Protein AF-A0A5V0QEL0-F1 (afdb_monomer_lite)

Structure (mmCIF, N/CA/C/O backbone):
data_AF-A0A5V0QEL0-F1
#
_entry.id   AF-A0A5V0QEL0-F1
#
loop_
_atom_site.group_PDB
_atom_site.id
_atom_site.type_symbol
_atom_site.label_atom_id
_atom_site.label_alt_id
_atom_site.label_comp_id
_atom_site.label_asym_id
_atom_site.label_entity_id
_atom_site.label_seq_id
_atom_site.pdbx_PDB_ins_code
_atom_site.Cartn_x
_atom_site.Cartn_y
_atom_site.Cartn_z
_atom_site.occupancy
_atom_site.B_iso_or_equiv
_atom_site.auth_seq_id
_atom_site.auth_comp_id
_atom_site.auth_asym_id
_atom_site.auth_atom_id
_atom_site.pdbx_PDB_model_num
ATOM 1 N N . MET A 1 1 ? -34.930 -21.488 -11.588 1.00 45.53 1 MET A N 1
ATOM 2 C CA . MET A 1 1 ? -33.466 -21.398 -11.778 1.00 45.53 1 MET A CA 1
ATOM 3 C C . MET A 1 1 ? -32.799 -22.043 -10.579 1.00 45.53 1 MET A C 1
ATOM 5 O O . MET A 1 1 ? -32.960 -21.537 -9.476 1.00 45.53 1 MET A O 1
ATOM 9 N N . SER A 1 2 ? -32.126 -23.177 -10.764 1.00 44.50 2 SER A N 1
ATOM 10 C CA . SER A 1 2 ? -31.358 -23.812 -9.688 1.00 44.50 2 SER A CA 1
ATOM 11 C C . SER A 1 2 ? -30.209 -22.885 -9.266 1.00 44.50 2 SER A C 1
ATOM 13 O O . SER A 1 2 ? -29.553 -22.320 -10.146 1.00 44.50 2 SER A O 1
ATOM 15 N N . PRO A 1 3 ? -29.958 -22.676 -7.963 1.00 54.34 3 PRO A N 1
ATOM 16 C CA . PRO A 1 3 ? -28.863 -21.824 -7.517 1.00 54.34 3 PRO A CA 1
ATOM 17 C C . PRO A 1 3 ? -27.527 -22.409 -7.991 1.00 54.34 3 PRO A C 1
ATOM 19 O O . PRO A 1 3 ? -27.259 -23.595 -7.804 1.00 54.34 3 PRO A O 1
ATOM 22 N N . LEU A 1 4 ? -26.692 -21.573 -8.615 1.00 60.81 4 LEU A N 1
ATOM 23 C CA . LEU A 1 4 ? -25.330 -21.926 -9.025 1.00 60.81 4 LEU A CA 1
ATOM 24 C C . LEU A 1 4 ? -24.563 -22.498 -7.825 1.00 60.81 4 LEU A C 1
ATOM 26 O O . LEU A 1 4 ? -24.241 -21.777 -6.875 1.00 60.81 4 LEU A O 1
ATOM 30 N N . ILE A 1 5 ? -24.273 -23.800 -7.870 1.00 68.62 5 ILE A N 1
ATOM 31 C CA . ILE A 1 5 ? -23.526 -24.488 -6.820 1.00 68.62 5 ILE A CA 1
ATOM 32 C C . ILE A 1 5 ? -22.095 -23.952 -6.839 1.00 68.62 5 ILE A C 1
ATOM 34 O O . ILE A 1 5 ? -21.339 -24.105 -7.798 1.00 68.62 5 ILE A O 1
ATOM 38 N N . LYS A 1 6 ? -21.725 -23.276 -5.756 1.00 77.00 6 LYS A N 1
ATOM 39 C CA . LYS A 1 6 ? -20.388 -22.728 -5.550 1.00 77.00 6 LYS A CA 1
ATOM 40 C C . LYS A 1 6 ? -19.380 -23.876 -5.427 1.00 77.00 6 LYS A C 1
ATOM 42 O O . LYS A 1 6 ? -19.508 -24.699 -4.528 1.00 77.00 6 LYS A O 1
ATOM 47 N N . SER A 1 7 ? -18.347 -23.886 -6.280 1.00 77.50 7 SER A N 1
ATOM 48 C CA . SER A 1 7 ? -17.239 -24.857 -6.184 1.00 77.50 7 SER A CA 1
ATOM 49 C C . SER A 1 7 ? -16.641 -24.859 -4.776 1.00 77.50 7 SER A C 1
ATOM 51 O O . SER A 1 7 ? -16.415 -23.784 -4.212 1.00 77.50 7 SER A O 1
ATOM 53 N N . GLN A 1 8 ? -16.405 -26.048 -4.220 1.00 86.38 8 GLN A N 1
ATOM 54 C CA . GLN A 1 8 ? -15.829 -26.252 -2.886 1.00 86.38 8 GLN A CA 1
ATOM 55 C C . GLN A 1 8 ? -14.320 -26.529 -2.924 1.00 86.38 8 GLN A C 1
ATOM 57 O O . GLN A 1 8 ? -13.720 -26.755 -1.878 1.00 86.38 8 GLN A O 1
ATOM 62 N N . ASN A 1 9 ? -13.691 -26.479 -4.107 1.00 89.31 9 ASN A N 1
ATOM 63 C CA . ASN A 1 9 ? -12.243 -26.634 -4.236 1.00 89.31 9 ASN A CA 1
ATOM 64 C C . ASN A 1 9 ? -11.522 -25.626 -3.300 1.00 89.31 9 ASN A C 1
ATOM 66 O O . ASN A 1 9 ? -11.899 -24.444 -3.297 1.00 89.31 9 ASN A O 1
ATOM 70 N N . PRO A 1 10 ? -10.520 -26.061 -2.508 1.00 83.12 10 PRO A N 1
ATOM 71 C CA . PRO A 1 10 ? -9.732 -25.187 -1.639 1.00 83.12 10 PRO A CA 1
ATOM 72 C C . PRO A 1 10 ? -9.255 -23.895 -2.315 1.00 83.12 10 PRO A C 1
ATOM 74 O O . PRO A 1 10 ? -9.412 -22.818 -1.735 1.00 83.12 10 PRO A O 1
ATOM 77 N N . ASP A 1 11 ? -8.790 -23.969 -3.563 1.00 80.75 11 ASP A N 1
ATOM 78 C CA . ASP A 1 11 ? -8.306 -22.810 -4.321 1.00 80.75 11 ASP A CA 1
ATOM 79 C C . ASP A 1 11 ? -9.433 -21.825 -4.635 1.00 80.75 11 ASP A C 1
ATOM 81 O O . ASP A 1 11 ? -9.301 -20.614 -4.436 1.00 80.75 11 ASP A O 1
ATOM 85 N N . ALA A 1 12 ? -10.591 -22.342 -5.054 1.00 81.75 12 ALA A N 1
ATOM 86 C CA . ALA A 1 12 ? -11.776 -21.531 -5.313 1.00 81.75 12 ALA A CA 1
ATOM 87 C C . ALA A 1 12 ? -12.273 -20.849 -4.027 1.00 81.75 12 ALA A C 1
ATOM 89 O O . ALA A 1 12 ? -12.701 -19.690 -4.043 1.00 81.75 12 ALA A O 1
ATOM 90 N N . THR A 1 13 ? -12.188 -21.540 -2.891 1.00 86.00 13 THR A N 1
ATOM 91 C CA . THR A 1 13 ? -12.547 -20.987 -1.582 1.00 86.00 13 THR A CA 1
ATOM 92 C C . THR A 1 13 ? -11.558 -19.916 -1.128 1.00 86.00 13 THR A C 1
ATOM 94 O O . THR A 1 13 ? -11.992 -18.843 -0.700 1.00 86.00 13 THR A O 1
ATOM 97 N N . CYS A 1 14 ? -10.254 -20.154 -1.277 1.00 84.00 14 CYS A N 1
ATOM 98 C CA . CYS A 1 14 ? -9.203 -19.182 -0.984 1.00 84.00 14 CYS A CA 1
ATOM 99 C C . CYS A 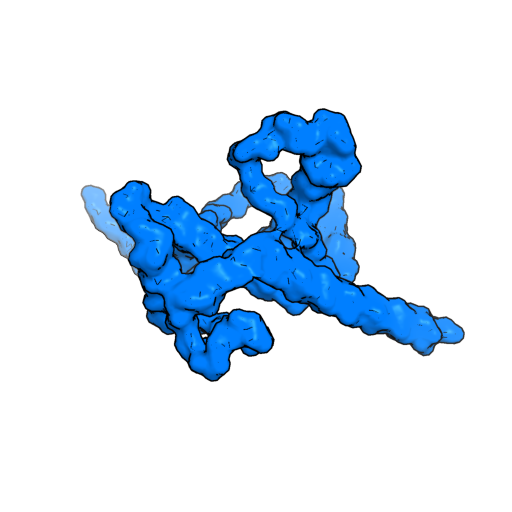1 14 ? -9.367 -17.914 -1.835 1.00 84.00 14 CYS A C 1
ATOM 101 O O . CYS A 1 14 ? -9.431 -16.804 -1.301 1.00 84.00 14 CYS A O 1
ATOM 103 N N . HIS A 1 15 ? -9.565 -18.075 -3.148 1.00 84.25 15 HIS A N 1
ATOM 104 C CA . HIS A 1 15 ? -9.780 -16.964 -4.070 1.00 84.25 15 HIS A CA 1
ATOM 105 C C . HIS A 1 15 ? -11.003 -16.120 -3.680 1.00 84.25 15 HIS A C 1
ATOM 107 O O . HIS A 1 15 ? -10.923 -14.892 -3.662 1.00 84.25 15 HIS A O 1
ATOM 113 N N . ARG A 1 16 ? -12.132 -16.751 -3.321 1.00 85.50 16 ARG A N 1
ATOM 114 C CA . ARG A 1 16 ? -13.335 -16.029 -2.866 1.00 85.50 16 ARG A CA 1
ATOM 115 C C . ARG A 1 16 ? -13.107 -15.268 -1.564 1.00 85.50 16 ARG A C 1
ATOM 117 O O . ARG A 1 16 ? -13.519 -14.114 -1.476 1.00 85.50 16 ARG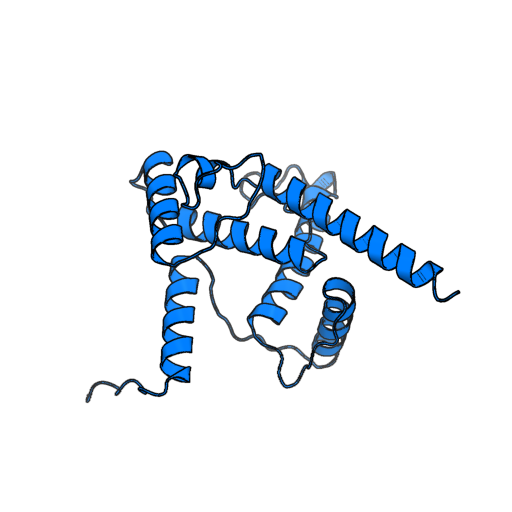 A O 1
ATOM 124 N N . LYS A 1 17 ? -12.453 -15.887 -0.572 1.00 86.50 17 LYS A N 1
ATOM 125 C CA . LYS A 1 17 ? -12.121 -15.225 0.702 1.00 86.50 17 LYS A CA 1
ATOM 126 C C . LYS A 1 17 ? -11.240 -14.000 0.462 1.00 86.50 17 LYS A C 1
ATOM 128 O O . LYS A 1 17 ? -11.554 -12.921 0.955 1.00 86.50 17 LYS A O 1
ATOM 133 N N . ARG A 1 18 ? -10.201 -14.144 -0.366 1.00 84.44 18 ARG A N 1
ATOM 134 C CA . ARG A 1 18 ? -9.308 -13.042 -0.740 1.00 84.44 18 ARG A CA 1
ATOM 135 C C . ARG A 1 18 ? -10.042 -11.926 -1.482 1.00 84.44 18 ARG A C 1
ATOM 137 O O . ARG A 1 18 ? -9.856 -10.761 -1.153 1.00 84.44 18 ARG A O 1
ATOM 144 N N . HIS A 1 19 ? -10.897 -12.265 -2.445 1.00 86.00 19 HIS A N 1
ATOM 145 C CA . HIS A 1 19 ? -11.693 -11.274 -3.168 1.00 86.00 19 HIS A CA 1
ATOM 146 C C . HIS A 1 19 ? -12.623 -10.498 -2.225 1.00 86.00 19 HIS A C 1
ATOM 148 O O . HIS A 1 19 ? -12.673 -9.273 -2.284 1.00 86.00 19 HIS A O 1
ATOM 154 N N . ALA A 1 20 ? -13.325 -11.192 -1.322 1.00 87.25 20 ALA A N 1
ATOM 155 C CA . ALA A 1 20 ? -14.201 -10.557 -0.338 1.00 87.25 20 ALA A CA 1
ATOM 156 C C . ALA A 1 20 ? -13.430 -9.639 0.627 1.00 87.25 20 ALA A C 1
ATOM 158 O O . ALA A 1 20 ? -13.911 -8.559 0.967 1.00 87.25 20 ALA A O 1
ATOM 159 N N . LEU A 1 21 ? -12.228 -10.045 1.046 1.00 88.25 21 LEU A N 1
ATOM 160 C CA . LEU A 1 21 ? -11.350 -9.227 1.883 1.00 88.25 21 LEU A CA 1
ATOM 161 C C . LEU A 1 21 ? -10.895 -7.957 1.151 1.00 88.25 21 LEU A C 1
ATOM 163 O O . LEU A 1 21 ? -11.044 -6.854 1.675 1.00 88.25 21 LEU A O 1
ATOM 167 N N . ASN A 1 22 ? -10.386 -8.116 -0.071 1.00 88.50 22 ASN A N 1
ATOM 168 C CA . ASN A 1 22 ? -9.915 -7.015 -0.908 1.00 88.50 22 ASN A CA 1
ATOM 169 C C . ASN A 1 22 ? -11.028 -6.003 -1.189 1.00 88.50 22 ASN A C 1
ATOM 171 O O . ASN A 1 22 ? -10.798 -4.802 -1.049 1.00 88.50 22 ASN A O 1
ATOM 175 N N . ASP A 1 23 ? -12.239 -6.477 -1.491 1.00 88.31 23 ASP A N 1
ATOM 176 C CA . ASP A 1 23 ? -13.386 -5.596 -1.675 1.00 88.31 23 ASP A CA 1
ATOM 177 C C . ASP A 1 23 ? -13.661 -4.783 -0.402 1.00 88.31 23 ASP A C 1
ATOM 179 O O . ASP A 1 23 ? -13.706 -3.556 -0.455 1.00 88.31 23 ASP A O 1
ATOM 183 N N . LYS A 1 24 ? -13.725 -5.408 0.780 1.00 89.88 24 LYS A N 1
ATOM 184 C CA . LYS A 1 24 ? -13.924 -4.669 2.043 1.00 89.88 24 LYS A CA 1
ATOM 185 C C . LYS A 1 24 ? -12.827 -3.634 2.335 1.00 89.88 24 LYS A C 1
ATOM 187 O O . LYS A 1 24 ? -13.117 -2.646 3.007 1.00 89.88 24 LYS A O 1
ATOM 192 N N . MET A 1 25 ? -11.614 -3.837 1.820 1.00 89.31 25 MET A N 1
ATOM 193 C CA . MET A 1 25 ? -10.465 -2.924 1.930 1.00 89.31 25 MET A CA 1
ATOM 194 C C . MET A 1 25 ? -10.399 -1.856 0.830 1.00 89.31 25 MET A C 1
ATOM 196 O O . MET A 1 25 ? -9.456 -1.074 0.800 1.00 89.31 25 MET A O 1
ATOM 200 N N . GLY A 1 26 ? -11.369 -1.811 -0.084 1.00 88.00 26 GLY A N 1
ATOM 201 C CA . GLY A 1 26 ? -11.391 -0.820 -1.161 1.00 88.00 26 GLY A CA 1
ATOM 202 C C . GLY A 1 26 ? -10.556 -1.184 -2.388 1.00 88.00 26 GLY A C 1
ATOM 203 O O . GLY A 1 26 ? -10.434 -0.361 -3.291 1.00 88.00 26 GLY A O 1
ATOM 204 N N . PHE A 1 27 ? -10.029 -2.408 -2.472 1.00 88.12 27 PHE A N 1
ATOM 205 C CA . PHE A 1 27 ? -9.401 -2.899 -3.694 1.00 88.12 27 PHE A CA 1
ATOM 206 C C . PHE A 1 27 ? -10.449 -3.422 -4.667 1.00 88.12 27 PHE A C 1
ATOM 208 O O . PHE A 1 27 ? -11.344 -4.185 -4.303 1.00 88.12 27 PHE A O 1
ATOM 215 N N . LEU A 1 28 ? -10.275 -3.062 -5.935 1.00 84.44 28 LEU A N 1
ATOM 216 C CA . LEU A 1 28 ? -11.079 -3.563 -7.035 1.00 84.44 28 LEU A CA 1
ATOM 217 C C . LEU A 1 28 ? -10.207 -4.433 -7.938 1.00 84.44 28 LEU A C 1
ATOM 219 O O . LEU A 1 28 ? -9.261 -3.948 -8.555 1.00 84.44 28 LEU A O 1
ATOM 223 N N . GLN A 1 29 ? -10.532 -5.721 -8.034 1.00 82.81 29 GLN A N 1
ATOM 224 C CA . GLN A 1 29 ? -9.842 -6.626 -8.946 1.00 82.81 29 GLN A CA 1
ATOM 225 C C . GLN A 1 29 ? -10.439 -6.485 -10.354 1.00 82.81 29 GLN A C 1
ATOM 227 O O . GLN A 1 29 ? -11.628 -6.726 -10.565 1.00 82.81 29 GLN A O 1
ATOM 232 N N . ARG A 1 30 ? -9.615 -6.094 -11.329 1.00 80.88 30 ARG A N 1
ATOM 233 C CA . ARG A 1 30 ? -9.982 -6.005 -12.751 1.00 80.88 30 ARG A CA 1
ATOM 234 C C . ARG A 1 30 ? -8.980 -6.783 -13.596 1.00 80.88 30 ARG A C 1
ATOM 236 O O . ARG A 1 30 ? -7.816 -6.903 -13.225 1.00 80.88 30 ARG A O 1
ATOM 243 N N . LYS A 1 31 ? -9.447 -7.316 -14.726 1.00 82.12 31 LYS A N 1
ATOM 244 C CA . LYS A 1 31 ? -8.577 -7.866 -15.771 1.00 82.12 31 LYS A CA 1
ATOM 245 C C . LYS A 1 31 ? -8.189 -6.729 -16.714 1.00 82.12 31 LYS A C 1
ATOM 247 O O . LYS A 1 31 ? -9.061 -5.956 -17.106 1.00 82.12 31 LYS A O 1
ATOM 252 N N . PHE A 1 32 ? -6.912 -6.648 -17.066 1.00 79.44 32 PHE A N 1
ATOM 253 C CA . PHE A 1 32 ? -6.380 -5.676 -18.018 1.00 79.44 32 PHE A CA 1
ATOM 254 C C . PHE A 1 32 ? -5.785 -6.417 -19.211 1.00 79.44 32 PHE A C 1
ATOM 256 O O . PHE A 1 32 ? -5.211 -7.492 -19.043 1.00 79.44 32 PHE A O 1
ATOM 263 N N . TYR A 1 33 ? -5.915 -5.832 -20.397 1.00 83.69 33 TYR A N 1
ATOM 264 C CA . TYR A 1 33 ? -5.215 -6.297 -21.587 1.00 83.69 33 TYR A CA 1
ATOM 265 C C . TYR A 1 33 ? -3.892 -5.540 -21.683 1.00 83.69 33 TYR A C 1
ATOM 267 O O . TYR A 1 33 ? -3.890 -4.312 -21.740 1.00 83.69 33 TYR A O 1
ATOM 275 N N . LEU A 1 34 ? -2.780 -6.271 -21.662 1.00 85.31 34 LEU A N 1
ATOM 276 C CA . LEU A 1 34 ? -1.431 -5.727 -21.795 1.00 85.31 34 LEU A CA 1
ATOM 277 C C . LEU A 1 34 ? -0.787 -6.383 -23.015 1.00 85.31 34 LEU A C 1
ATOM 279 O O . LEU A 1 34 ? -0.762 -7.608 -23.096 1.00 85.31 34 LEU A O 1
ATOM 283 N N . GLY A 1 35 ? -0.306 -5.578 -23.962 1.00 89.56 35 GLY A N 1
ATOM 284 C CA . GLY A 1 35 ? 0.455 -6.085 -25.106 1.00 89.56 35 GLY A CA 1
ATOM 285 C C . GLY A 1 35 ? 1.873 -6.505 -24.709 1.00 89.56 35 GLY A C 1
ATOM 286 O O . GLY A 1 35 ? 2.375 -6.092 -23.659 1.00 89.56 35 GLY A O 1
ATOM 287 N N . ASP A 1 36 ? 2.534 -7.274 -25.574 1.00 90.50 36 ASP A N 1
ATOM 288 C CA . ASP A 1 36 ? 3.843 -7.887 -25.300 1.00 90.50 36 ASP A CA 1
ATOM 289 C C . ASP A 1 36 ? 4.917 -6.878 -24.876 1.00 90.50 36 ASP A C 1
ATOM 291 O O . ASP A 1 36 ? 5.576 -7.070 -23.857 1.00 90.50 36 ASP A O 1
ATOM 295 N N . ASP A 1 37 ? 5.043 -5.750 -25.581 1.00 93.81 37 ASP A N 1
ATOM 296 C CA . ASP A 1 37 ? 5.991 -4.682 -25.223 1.00 93.81 37 ASP A CA 1
ATOM 297 C C . ASP A 1 37 ? 5.759 -4.153 -23.793 1.00 93.81 37 ASP A C 1
ATOM 299 O O . ASP A 1 37 ? 6.701 -3.946 -23.023 1.00 93.81 37 ASP A O 1
ATOM 303 N N . THR A 1 38 ? 4.494 -3.995 -23.391 1.00 90.81 38 THR A N 1
ATOM 304 C CA . THR A 1 38 ? 4.145 -3.535 -22.040 1.00 90.81 38 THR A CA 1
ATOM 305 C C . THR A 1 38 ? 4.453 -4.600 -20.993 1.00 90.81 38 THR A C 1
ATOM 307 O O . THR A 1 38 ? 4.973 -4.269 -19.928 1.00 90.81 38 THR A O 1
ATOM 310 N N . LEU A 1 39 ? 4.190 -5.875 -21.292 1.00 89.06 39 LEU A N 1
ATOM 311 C CA . LEU A 1 39 ? 4.547 -6.994 -20.416 1.00 89.06 39 LEU A CA 1
ATOM 312 C C . LEU A 1 39 ? 6.065 -7.089 -20.221 1.00 89.06 39 LEU A C 1
ATOM 314 O O . LEU A 1 39 ? 6.536 -7.221 -19.091 1.00 89.06 39 LEU A O 1
ATOM 318 N N . MET A 1 40 ? 6.848 -6.937 -21.291 1.00 89.69 40 MET A N 1
ATOM 319 C CA . MET A 1 40 ? 8.310 -6.920 -21.214 1.00 89.69 40 MET A CA 1
ATOM 320 C C . MET A 1 40 ? 8.821 -5.756 -20.355 1.00 89.69 40 MET A C 1
ATOM 322 O O . MET A 1 40 ? 9.662 -5.961 -19.475 1.00 89.69 40 MET A O 1
ATOM 326 N N . LYS A 1 41 ? 8.277 -4.545 -20.538 1.00 92.19 41 LYS A N 1
ATOM 327 C CA . LYS A 1 41 ? 8.603 -3.380 -19.696 1.00 92.19 41 LYS A CA 1
ATOM 328 C C . LYS A 1 41 ? 8.232 -3.615 -18.233 1.00 92.19 41 LYS A C 1
ATOM 330 O O . LYS A 1 41 ? 9.044 -3.335 -17.352 1.00 92.19 41 LYS A O 1
ATOM 335 N N . LEU A 1 42 ? 7.056 -4.183 -17.964 1.00 89.69 42 LEU A N 1
ATOM 336 C CA . LEU A 1 42 ? 6.616 -4.537 -16.614 1.00 89.69 42 LEU A CA 1
ATOM 337 C C . LEU A 1 42 ? 7.593 -5.516 -15.947 1.00 89.69 42 LEU A C 1
ATOM 339 O O . LEU A 1 42 ? 7.972 -5.301 -14.799 1.00 89.69 42 LEU A O 1
ATOM 343 N N . ALA A 1 43 ? 8.051 -6.549 -16.663 1.00 88.81 43 ALA A N 1
ATOM 344 C CA . ALA A 1 43 ? 9.029 -7.506 -16.143 1.00 88.81 43 ALA A CA 1
ATOM 345 C C . ALA A 1 43 ? 10.382 -6.864 -15.819 1.00 88.81 43 ALA A C 1
ATOM 347 O O . ALA A 1 43 ? 10.978 -7.180 -14.784 1.00 88.81 43 ALA A O 1
ATOM 348 N N . LEU A 1 44 ? 10.865 -5.951 -16.667 1.00 90.19 44 LEU A N 1
ATOM 349 C CA . LEU A 1 44 ? 12.106 -5.213 -16.418 1.00 90.19 44 LEU A CA 1
ATOM 350 C C . LEU A 1 44 ? 11.983 -4.307 -15.191 1.00 90.19 44 LEU A C 1
ATOM 352 O O . LEU A 1 44 ? 12.862 -4.329 -14.326 1.00 90.19 44 LEU A O 1
ATOM 356 N N . ILE A 1 45 ? 10.876 -3.568 -15.077 1.00 90.44 45 ILE A N 1
ATOM 357 C CA . ILE A 1 45 ? 10.598 -2.728 -13.909 1.00 90.44 45 ILE A CA 1
ATOM 358 C C . ILE A 1 45 ? 10.495 -3.608 -12.661 1.00 90.44 45 ILE A C 1
ATOM 360 O O . ILE A 1 45 ? 11.194 -3.352 -11.687 1.00 90.44 45 ILE A O 1
ATOM 364 N N . PHE A 1 46 ? 9.714 -4.692 -12.687 1.00 87.62 46 PHE A N 1
ATOM 365 C CA . PHE A 1 46 ? 9.598 -5.614 -11.554 1.00 87.62 46 PHE A CA 1
ATOM 366 C C . PHE A 1 46 ? 10.968 -6.125 -11.104 1.00 87.62 46 PHE A C 1
ATOM 368 O O . PHE A 1 46 ? 11.268 -6.105 -9.912 1.00 87.62 46 PHE A O 1
ATOM 375 N N . LYS A 1 47 ? 11.831 -6.525 -12.046 1.00 87.19 47 LYS A N 1
ATOM 376 C CA . LYS A 1 47 ? 13.195 -6.961 -11.732 1.00 87.19 47 LYS A CA 1
ATOM 377 C C . LYS A 1 47 ? 13.996 -5.865 -11.038 1.00 87.19 47 LYS A C 1
ATOM 379 O O . LYS A 1 47 ? 14.639 -6.151 -10.029 1.00 87.19 47 LYS A O 1
ATOM 384 N N . ALA A 1 48 ? 13.926 -4.632 -11.532 1.00 85.19 48 ALA A N 1
ATOM 385 C CA . ALA A 1 48 ? 14.605 -3.493 -10.924 1.00 85.19 48 ALA A CA 1
ATOM 386 C C . ALA A 1 48 ? 14.086 -3.186 -9.505 1.00 85.19 48 ALA A C 1
ATOM 388 O O . ALA A 1 48 ? 14.880 -2.893 -8.613 1.00 85.19 48 ALA A O 1
ATOM 389 N N . LEU A 1 49 ? 12.773 -3.292 -9.276 1.00 83.00 49 LEU A N 1
ATOM 390 C CA . LEU A 1 49 ? 12.153 -2.951 -7.991 1.00 83.00 49 LEU A CA 1
ATOM 391 C C . LEU A 1 49 ? 12.248 -4.077 -6.950 1.00 83.00 49 LEU A C 1
ATOM 393 O O . LEU A 1 49 ? 12.379 -3.818 -5.757 1.00 83.00 49 LEU A O 1
ATOM 397 N N . MET A 1 50 ? 12.158 -5.335 -7.381 1.00 80.12 50 MET A N 1
ATOM 398 C CA . MET A 1 50 ? 12.035 -6.497 -6.492 1.00 80.12 50 MET A CA 1
ATOM 399 C C . MET A 1 50 ? 13.318 -7.328 -6.405 1.00 80.12 50 MET A C 1
ATOM 401 O O . MET A 1 50 ? 13.415 -8.208 -5.547 1.00 80.12 50 MET A O 1
ATOM 405 N N . GLY A 1 51 ? 14.297 -7.075 -7.282 1.00 78.00 51 GLY A N 1
ATOM 406 C CA . GLY A 1 51 ? 15.542 -7.845 -7.378 1.00 78.00 51 GLY A CA 1
ATOM 407 C C . GLY A 1 51 ? 15.338 -9.287 -7.855 1.00 78.00 51 GLY A C 1
ATOM 408 O O . GLY A 1 51 ? 16.216 -10.127 -7.680 1.00 78.00 51 GLY A O 1
ATOM 409 N N . LYS A 1 52 ? 14.165 -9.604 -8.416 1.00 79.25 52 LYS A N 1
ATOM 410 C CA . LYS A 1 52 ? 13.774 -10.953 -8.843 1.00 79.25 52 LYS A CA 1
ATOM 411 C C . LYS A 1 52 ? 13.192 -10.909 -10.244 1.00 79.25 52 LYS A C 1
ATOM 413 O O . LYS A 1 52 ? 12.514 -9.952 -10.599 1.00 79.25 52 LYS A O 1
ATOM 418 N N . LYS A 1 53 ? 13.433 -11.953 -11.037 1.00 82.56 53 LYS A N 1
ATOM 419 C CA . LYS A 1 53 ? 12.801 -12.081 -12.352 1.00 82.56 53 LYS A CA 1
ATOM 420 C C . LYS A 1 53 ? 11.298 -12.295 -12.164 1.00 82.56 53 LYS A C 1
ATOM 422 O O . LYS A 1 53 ? 10.894 -13.098 -11.327 1.00 82.56 53 LYS A O 1
ATOM 427 N N . LEU A 1 54 ? 10.504 -11.573 -12.945 1.00 81.12 54 LEU A N 1
ATOM 428 C CA . LEU A 1 54 ? 9.076 -11.813 -13.055 1.00 81.12 54 LEU A CA 1
ATOM 429 C C . LEU A 1 54 ? 8.843 -12.906 -14.098 1.00 81.12 54 LEU A C 1
ATOM 431 O O . LEU A 1 54 ? 9.316 -12.788 -15.229 1.00 81.12 54 LEU A O 1
ATOM 435 N N . ASP A 1 55 ? 8.145 -13.964 -13.706 1.00 81.75 55 ASP A N 1
ATOM 436 C CA . ASP A 1 55 ? 7.614 -14.943 -14.648 1.00 81.75 55 ASP A CA 1
ATOM 437 C C . ASP A 1 55 ? 6.331 -14.363 -15.253 1.00 81.75 55 ASP A C 1
ATOM 439 O O . ASP A 1 55 ? 5.351 -14.168 -14.540 1.00 81.75 55 ASP A O 1
ATOM 443 N N . LEU A 1 56 ? 6.357 -14.031 -16.545 1.00 79.19 56 LEU A N 1
ATOM 444 C CA . LEU A 1 56 ? 5.222 -13.410 -17.231 1.00 79.19 56 LEU A CA 1
ATOM 445 C C . LEU A 1 56 ? 4.064 -14.387 -17.459 1.00 79.19 56 LEU A C 1
ATOM 447 O O . LEU A 1 56 ? 2.915 -13.953 -17.491 1.00 79.19 56 LEU A O 1
ATOM 451 N N . GLU A 1 57 ? 4.339 -15.688 -17.562 1.00 77.75 57 GLU A N 1
ATOM 452 C CA . GLU A 1 57 ? 3.304 -16.711 -17.750 1.00 77.75 57 GLU A CA 1
ATOM 453 C C . GLU A 1 57 ? 2.577 -17.026 -16.439 1.00 77.75 57 GLU A C 1
ATOM 455 O O . GLU A 1 57 ? 1.413 -17.429 -16.438 1.00 77.75 57 GLU A O 1
ATOM 460 N N . ARG A 1 58 ? 3.262 -16.824 -15.308 1.00 76.50 58 ARG A N 1
ATOM 461 C CA . ARG A 1 58 ? 2.756 -17.128 -13.961 1.00 76.50 58 ARG A CA 1
ATOM 462 C C . ARG A 1 58 ? 2.641 -15.905 -13.061 1.00 76.50 58 ARG A C 1
ATOM 464 O O . ARG A 1 58 ? 2.523 -16.055 -11.845 1.00 76.50 58 ARG A O 1
ATOM 471 N N . MET A 1 59 ? 2.683 -14.704 -13.636 1.00 78.19 59 MET A N 1
ATOM 472 C CA . MET A 1 59 ? 2.595 -13.463 -12.877 1.00 78.19 59 MET A CA 1
ATOM 473 C C . MET A 1 59 ? 1.280 -13.428 -12.101 1.00 78.19 59 MET A C 1
ATOM 475 O O . MET A 1 59 ? 0.190 -13.428 -12.678 1.00 78.19 59 MET A O 1
ATOM 479 N N . ASP A 1 60 ? 1.383 -13.346 -10.779 1.00 78.56 60 ASP A N 1
ATOM 480 C CA . ASP A 1 60 ? 0.215 -13.161 -9.941 1.00 78.56 60 ASP A CA 1
ATOM 481 C C . ASP A 1 60 ? -0.283 -11.705 -10.014 1.00 78.56 60 ASP A C 1
ATOM 483 O O . ASP A 1 60 ? 0.465 -10.750 -10.247 1.00 78.56 60 ASP A O 1
ATOM 487 N N . SER A 1 61 ? -1.586 -11.528 -9.804 1.00 79.62 61 SER A N 1
ATOM 488 C CA . SER A 1 61 ? -2.234 -10.220 -9.911 1.00 79.62 61 SER A CA 1
ATOM 489 C C . SER A 1 61 ? -1.764 -9.204 -8.868 1.00 79.62 61 SER A C 1
ATOM 491 O O . SER A 1 61 ? -1.948 -8.009 -9.081 1.00 79.62 61 SER A O 1
ATOM 493 N N . GLU A 1 62 ? -1.219 -9.648 -7.733 1.00 81.50 62 GLU A N 1
ATOM 494 C CA . GLU A 1 62 ? -0.754 -8.753 -6.668 1.00 81.50 62 GLU A CA 1
ATOM 495 C C . GLU A 1 62 ? 0.599 -8.152 -7.047 1.00 81.50 62 GLU A C 1
ATOM 497 O O . GLU A 1 62 ? 0.741 -6.931 -7.028 1.00 81.50 62 GLU A O 1
ATOM 502 N N . SER A 1 63 ? 1.531 -8.980 -7.525 1.00 80.56 63 SER A N 1
ATOM 503 C CA . SER A 1 63 ? 2.813 -8.533 -8.082 1.00 80.56 63 SER A CA 1
ATOM 504 C C . SER A 1 63 ? 2.627 -7.514 -9.213 1.00 80.56 63 SER A C 1
ATOM 506 O O . SER A 1 63 ? 3.285 -6.472 -9.232 1.00 80.56 63 SER A O 1
ATOM 508 N N . ALA A 1 64 ? 1.695 -7.779 -10.135 1.00 83.88 64 ALA A N 1
ATOM 509 C CA . ALA A 1 64 ? 1.360 -6.844 -11.208 1.00 83.88 64 ALA A CA 1
ATOM 510 C C . ALA A 1 64 ? 0.797 -5.521 -10.661 1.00 83.88 64 ALA A C 1
ATOM 512 O O . ALA A 1 64 ? 1.213 -4.438 -11.079 1.00 83.88 64 ALA A O 1
ATOM 513 N N . ALA A 1 65 ? -0.139 -5.606 -9.710 1.00 86.19 65 ALA A N 1
ATOM 514 C CA . ALA A 1 65 ? -0.776 -4.442 -9.108 1.00 86.19 65 ALA A CA 1
ATOM 515 C C . ALA A 1 65 ? 0.222 -3.561 -8.350 1.00 86.19 65 ALA A C 1
ATOM 517 O O . ALA A 1 65 ? 0.099 -2.338 -8.412 1.00 86.19 65 ALA A O 1
ATOM 518 N N . ASP A 1 66 ? 1.211 -4.149 -7.678 1.00 85.75 66 ASP A N 1
ATOM 519 C CA . ASP A 1 66 ? 2.254 -3.409 -6.970 1.00 85.75 66 ASP A CA 1
ATOM 520 C C . ASP A 1 66 ? 3.094 -2.572 -7.949 1.00 85.75 66 ASP A C 1
ATOM 522 O O . ASP A 1 66 ? 3.208 -1.356 -7.775 1.00 85.75 66 ASP A O 1
ATOM 526 N N . VAL A 1 67 ? 3.603 -3.169 -9.036 1.00 86.94 67 VAL A N 1
ATOM 527 C CA . VAL A 1 67 ? 4.386 -2.424 -10.045 1.00 86.94 67 VAL A CA 1
ATOM 528 C C . VAL A 1 67 ? 3.556 -1.320 -10.684 1.00 86.94 67 VAL A C 1
ATOM 530 O O . VAL A 1 67 ? 3.994 -0.170 -10.720 1.00 86.94 67 VAL A O 1
ATOM 533 N N . ILE A 1 68 ? 2.342 -1.651 -11.134 1.00 89.19 68 ILE A N 1
ATOM 534 C CA . ILE A 1 68 ? 1.429 -0.683 -11.750 1.00 89.19 68 ILE A CA 1
ATOM 535 C C . ILE A 1 68 ? 1.150 0.467 -10.781 1.00 89.19 68 ILE A C 1
ATOM 537 O O . ILE A 1 68 ? 1.202 1.629 -11.175 1.00 89.19 68 ILE A O 1
ATOM 541 N N . SER A 1 69 ? 0.921 0.166 -9.502 1.00 90.00 69 SER A N 1
ATOM 542 C CA . SER A 1 69 ? 0.687 1.185 -8.482 1.00 90.00 69 SER A CA 1
ATOM 543 C C . SER A 1 69 ? 1.883 2.119 -8.295 1.00 90.00 69 SER A C 1
ATOM 545 O O . SER A 1 69 ? 1.699 3.329 -8.181 1.00 90.00 69 SER A O 1
ATOM 547 N N . SER A 1 70 ? 3.112 1.589 -8.295 1.00 88.94 70 SER A N 1
ATOM 548 C CA . SER A 1 70 ? 4.320 2.422 -8.214 1.00 88.94 70 SER A CA 1
ATOM 549 C C . SER A 1 70 ? 4.469 3.328 -9.434 1.00 88.94 70 SER A C 1
ATOM 551 O O . SER A 1 70 ? 4.717 4.525 -9.286 1.00 88.94 70 SER A O 1
ATOM 553 N N . CYS A 1 71 ? 4.243 2.788 -10.636 1.00 89.94 71 CYS A N 1
ATOM 554 C CA . CYS A 1 71 ? 4.278 3.556 -11.880 1.00 89.94 71 CYS A CA 1
ATOM 555 C C . CYS A 1 71 ? 3.216 4.666 -11.906 1.00 89.94 71 CYS A C 1
ATOM 557 O O . CYS A 1 71 ? 3.523 5.791 -12.298 1.00 89.94 71 CYS A O 1
ATOM 559 N N . ILE A 1 72 ? 1.991 4.376 -11.454 1.00 91.56 72 ILE A N 1
ATOM 560 C CA . ILE A 1 72 ? 0.915 5.370 -11.352 1.00 91.56 72 ILE A CA 1
ATOM 561 C C . ILE A 1 72 ? 1.277 6.451 -10.334 1.00 91.56 72 ILE A C 1
ATOM 563 O O . ILE A 1 72 ? 1.122 7.625 -10.650 1.00 91.56 72 ILE A O 1
ATOM 567 N N . ASN A 1 73 ? 1.797 6.096 -9.153 1.00 91.31 73 ASN A N 1
ATOM 568 C CA . ASN A 1 73 ? 2.229 7.087 -8.160 1.00 91.31 73 ASN A CA 1
ATOM 569 C C . ASN A 1 73 ? 3.335 7.992 -8.704 1.00 91.31 73 ASN A C 1
ATOM 571 O O . ASN A 1 73 ? 3.278 9.203 -8.516 1.00 91.31 73 ASN A O 1
ATOM 575 N N . LEU A 1 74 ? 4.327 7.415 -9.389 1.00 91.44 74 LEU A N 1
ATOM 576 C CA . LEU A 1 74 ? 5.399 8.182 -10.018 1.00 91.44 74 LEU A CA 1
ATOM 577 C C . LEU A 1 74 ? 4.817 9.184 -11.017 1.00 91.44 74 LEU A C 1
ATOM 579 O O . LEU A 1 74 ? 5.084 10.376 -10.912 1.00 91.44 74 LEU A O 1
ATOM 583 N N . MET A 1 75 ? 3.967 8.712 -11.928 1.00 90.06 75 MET A N 1
ATOM 584 C CA . MET A 1 75 ? 3.345 9.558 -12.944 1.00 90.06 75 MET A CA 1
ATOM 585 C C . MET A 1 75 ? 2.438 10.633 -12.328 1.00 90.06 75 MET A C 1
ATOM 587 O O . MET A 1 75 ? 2.510 11.792 -12.726 1.00 90.06 75 MET A O 1
ATOM 591 N N . TYR A 1 76 ? 1.623 10.276 -11.332 1.00 89.44 76 TYR A N 1
ATOM 592 C CA . TYR A 1 76 ? 0.755 11.200 -10.603 1.00 89.44 76 TYR A CA 1
ATOM 593 C C . TYR A 1 76 ? 1.571 12.317 -9.943 1.00 89.44 76 TYR A C 1
ATOM 595 O O . TYR A 1 76 ? 1.275 13.495 -10.132 1.00 89.44 76 TYR A O 1
ATOM 603 N N . ASN A 1 77 ? 2.646 11.966 -9.235 1.00 89.62 77 ASN A N 1
ATOM 604 C CA . ASN A 1 77 ? 3.512 12.948 -8.588 1.00 89.62 77 ASN A CA 1
ATOM 605 C C . ASN A 1 77 ? 4.207 13.855 -9.614 1.00 89.62 77 ASN A C 1
ATOM 607 O O . ASN A 1 77 ? 4.180 15.075 -9.464 1.00 89.62 77 ASN A O 1
ATOM 611 N N . THR A 1 78 ? 4.749 13.287 -10.693 1.00 86.81 78 THR A N 1
ATOM 612 C CA . THR A 1 78 ? 5.430 14.060 -11.740 1.00 86.81 78 THR A CA 1
ATOM 613 C C . THR A 1 78 ? 4.499 15.052 -12.432 1.00 86.81 78 THR A C 1
ATOM 615 O O . THR A 1 78 ? 4.871 16.208 -12.636 1.00 86.81 78 THR A O 1
ATOM 618 N N . LEU A 1 79 ? 3.276 14.635 -12.766 1.00 84.19 79 LEU A N 1
ATOM 619 C CA . LEU A 1 79 ? 2.310 15.508 -13.432 1.00 84.19 79 LEU A CA 1
ATOM 620 C C . LEU A 1 79 ? 1.825 16.629 -12.504 1.00 84.19 79 LEU A C 1
ATOM 622 O O . LEU A 1 79 ? 1.755 17.785 -12.917 1.00 84.19 79 LEU A O 1
ATOM 626 N N . PHE A 1 80 ? 1.532 16.305 -11.244 1.00 82.94 80 PHE A N 1
ATOM 627 C CA . PHE A 1 80 ? 0.710 17.167 -10.393 1.00 82.94 80 PHE A CA 1
ATOM 628 C C . PHE A 1 80 ? 1.435 17.825 -9.215 1.00 82.94 80 PHE A C 1
ATOM 630 O O . PHE A 1 80 ? 0.946 18.819 -8.676 1.00 82.94 80 PHE A O 1
ATOM 637 N N . PHE A 1 81 ? 2.598 17.310 -8.818 1.00 80.12 81 PHE A N 1
ATOM 638 C CA . PHE A 1 81 ? 3.338 17.774 -7.640 1.00 80.12 81 PHE A CA 1
ATOM 639 C C . PHE A 1 81 ? 4.753 18.255 -7.971 1.00 80.12 81 PHE A C 1
ATOM 641 O O . PHE A 1 81 ? 5.243 19.162 -7.298 1.00 80.12 81 PHE A O 1
ATOM 648 N N . ASP A 1 82 ? 5.376 17.750 -9.034 1.00 77.75 82 ASP A N 1
ATOM 649 C CA . ASP A 1 82 ? 6.697 18.224 -9.468 1.00 77.75 82 ASP A CA 1
ATOM 650 C C . ASP A 1 82 ? 6.590 19.437 -10.412 1.00 77.75 82 ASP A C 1
ATOM 652 O O . ASP A 1 82 ? 7.479 20.289 -10.450 1.00 77.75 82 ASP A O 1
ATOM 656 N N . CYS A 1 83 ? 5.461 19.593 -11.115 1.00 62.06 83 CYS A N 1
ATOM 657 C CA . CYS A 1 83 ? 5.229 20.716 -12.022 1.00 62.06 83 CYS A CA 1
ATOM 658 C C . CYS A 1 83 ? 4.565 21.911 -11.303 1.00 62.06 83 CYS A C 1
ATOM 660 O O . CYS A 1 83 ? 3.399 21.860 -10.904 1.00 62.06 83 CYS A O 1
ATOM 662 N N . ALA A 1 84 ? 5.295 23.023 -11.147 1.00 57.59 84 ALA A N 1
ATOM 663 C CA . ALA A 1 84 ? 4.848 24.213 -10.407 1.00 57.59 84 ALA A CA 1
ATOM 664 C C . ALA A 1 84 ? 3.549 24.855 -10.943 1.00 57.59 84 ALA A C 1
ATOM 666 O O . ALA A 1 84 ? 2.813 25.483 -10.181 1.00 57.59 84 ALA A O 1
ATOM 667 N N . THR A 1 85 ? 3.240 24.674 -12.229 1.00 56.84 85 THR A N 1
ATOM 668 C CA . THR A 1 85 ? 2.037 25.204 -12.889 1.00 56.84 85 THR A CA 1
ATOM 669 C C . THR A 1 85 ? 0.764 24.412 -12.574 1.00 56.84 85 THR A C 1
ATOM 671 O O . THR A 1 85 ? -0.318 24.993 -12.608 1.00 56.84 85 THR A O 1
ATOM 674 N N . GLN A 1 86 ? 0.864 23.129 -12.198 1.00 56.44 86 GLN A N 1
ATOM 675 C CA . GLN A 1 86 ? -0.296 22.267 -11.906 1.00 56.44 86 GLN A CA 1
ATOM 676 C C . GLN A 1 86 ? -0.643 22.169 -10.409 1.00 56.44 86 GLN A C 1
ATOM 678 O O . GLN A 1 86 ? -1.731 21.722 -10.049 1.00 56.44 86 GLN A O 1
ATOM 683 N N . LYS A 1 87 ? 0.217 22.680 -9.515 1.00 54.56 87 LYS A N 1
ATOM 684 C CA . LYS A 1 87 ? -0.021 22.678 -8.055 1.00 54.56 87 LYS A CA 1
ATOM 685 C C . LYS A 1 87 ? -1.291 23.424 -7.623 1.00 54.56 87 LYS A C 1
ATOM 687 O O . LYS A 1 87 ? -1.826 23.154 -6.553 1.00 54.56 87 LYS A O 1
ATOM 692 N N . LYS A 1 88 ? -1.778 24.382 -8.424 1.00 53.81 88 LYS A N 1
ATOM 693 C CA . LYS A 1 88 ? -2.943 25.222 -8.079 1.00 53.81 88 LYS A CA 1
ATOM 694 C C . LYS A 1 88 ? -4.296 24.590 -8.431 1.00 53.81 88 LYS A C 1
ATOM 696 O O . LYS A 1 88 ? -5.309 25.030 -7.890 1.00 53.81 88 LYS A O 1
ATOM 701 N N . THR A 1 89 ? -4.338 23.580 -9.302 1.00 54.03 89 THR A N 1
ATOM 702 C CA . THR A 1 89 ? -5.592 23.006 -9.827 1.00 54.03 89 THR A CA 1
ATOM 703 C C . THR A 1 89 ? -6.116 21.804 -9.040 1.00 54.03 89 THR A C 1
ATOM 705 O O . THR A 1 89 ? -7.291 21.466 -9.176 1.00 54.03 89 THR A O 1
ATOM 708 N N . ILE A 1 90 ? -5.323 21.191 -8.153 1.00 57.75 90 ILE A N 1
ATOM 709 C CA . ILE A 1 90 ? -5.754 20.015 -7.381 1.00 57.75 90 ILE A CA 1
ATOM 710 C C . ILE A 1 90 ? -6.026 20.407 -5.932 1.00 57.75 90 ILE A C 1
ATOM 712 O O . ILE A 1 90 ? -5.179 20.300 -5.056 1.00 57.75 90 ILE A O 1
ATOM 716 N N . ARG A 1 91 ? -7.258 20.855 -5.670 1.00 56.78 91 ARG A N 1
ATOM 717 C CA . ARG A 1 91 ? -7.778 21.008 -4.298 1.00 56.78 91 ARG A CA 1
ATOM 718 C C . ARG A 1 91 ? -8.503 19.757 -3.775 1.00 56.78 91 ARG A C 1
ATOM 720 O O . ARG A 1 91 ? -8.846 19.723 -2.602 1.00 56.78 91 ARG A O 1
ATOM 727 N N . LYS A 1 92 ? -8.773 18.751 -4.625 1.00 68.06 92 LYS A N 1
ATOM 728 C CA . LYS A 1 92 ? -9.634 17.585 -4.302 1.00 68.06 92 LYS A CA 1
ATOM 729 C C . LYS A 1 92 ? -9.073 16.212 -4.734 1.00 68.06 92 LYS A C 1
ATOM 731 O O . LYS A 1 92 ? -9.844 15.277 -4.920 1.00 68.06 92 LYS A O 1
ATOM 736 N N . GLY A 1 93 ? -7.762 16.086 -4.944 1.00 76.12 93 GLY A N 1
ATOM 737 C CA . GLY A 1 93 ? -7.123 14.815 -5.328 1.00 76.12 93 GLY A CA 1
ATOM 738 C C . GLY A 1 93 ? -6.571 14.026 -4.131 1.00 76.12 93 GLY A C 1
ATOM 739 O O . GLY A 1 93 ? -6.416 14.602 -3.052 1.00 76.12 93 GLY A O 1
ATOM 740 N N . PRO A 1 94 ? -6.241 12.729 -4.299 1.00 87.06 94 PRO A N 1
ATOM 741 C CA . PRO A 1 94 ? -5.466 11.981 -3.311 1.00 87.06 94 PRO A CA 1
ATOM 742 C C . PRO A 1 94 ? -4.125 12.671 -2.999 1.00 87.06 94 PRO A C 1
ATOM 744 O O . PRO A 1 94 ? -3.560 13.331 -3.879 1.00 87.06 94 PRO A O 1
ATOM 747 N N . PRO A 1 95 ? -3.582 12.520 -1.779 1.00 90.19 95 PRO A N 1
ATOM 748 C CA . PRO A 1 95 ? -2.278 13.081 -1.447 1.00 90.19 95 PRO A CA 1
ATOM 749 C C . PRO A 1 95 ? -1.169 12.422 -2.277 1.00 90.19 95 PRO A C 1
ATOM 751 O O . PRO A 1 95 ? -1.295 11.272 -2.705 1.00 90.19 95 PRO A O 1
ATOM 754 N N . ALA A 1 96 ? -0.063 13.140 -2.475 1.00 91.38 96 ALA A N 1
ATOM 755 C CA . ALA A 1 96 ? 1.128 12.574 -3.097 1.00 91.38 96 ALA A CA 1
ATOM 756 C C . ALA A 1 96 ? 1.727 11.477 -2.209 1.00 91.38 96 ALA A C 1
ATOM 758 O O . ALA A 1 96 ? 1.983 11.693 -1.020 1.00 91.38 96 ALA A O 1
ATOM 759 N N . ILE A 1 97 ? 1.985 10.313 -2.805 1.00 94.75 97 ILE A N 1
ATOM 760 C CA . ILE A 1 97 ? 2.664 9.204 -2.138 1.00 94.75 97 ILE A CA 1
ATOM 761 C C . ILE A 1 97 ? 3.953 8.878 -2.879 1.00 94.75 97 ILE A C 1
ATOM 763 O O . ILE A 1 97 ? 3.942 8.674 -4.093 1.00 94.75 97 ILE A O 1
ATOM 767 N N . THR A 1 98 ? 5.066 8.813 -2.152 1.00 93.38 98 THR A N 1
ATOM 768 C CA . THR A 1 98 ? 6.376 8.444 -2.687 1.00 93.38 98 THR A CA 1
ATOM 769 C C . THR A 1 98 ? 6.277 7.094 -3.406 1.00 93.38 98 THR A C 1
ATOM 771 O O . THR A 1 98 ? 5.763 6.131 -2.826 1.00 93.38 98 THR A O 1
ATOM 774 N N . PRO A 1 99 ? 6.786 6.969 -4.645 1.00 92.69 99 PRO A N 1
ATOM 775 C CA . PRO A 1 99 ? 6.784 5.694 -5.350 1.00 92.69 99 PRO A CA 1
ATOM 776 C C . PRO A 1 99 ? 7.575 4.639 -4.570 1.00 92.69 99 PRO A C 1
ATOM 778 O O . PRO A 1 99 ? 8.737 4.840 -4.203 1.00 92.69 99 PRO A O 1
ATOM 781 N N . ALA A 1 100 ? 6.943 3.501 -4.291 1.00 92.50 100 ALA A N 1
ATOM 782 C CA . ALA A 1 100 ? 7.608 2.376 -3.651 1.00 92.50 100 ALA A CA 1
ATOM 783 C C . ALA A 1 100 ? 8.517 1.680 -4.670 1.00 92.50 100 ALA A C 1
ATOM 785 O O . ALA A 1 100 ? 8.047 1.245 -5.721 1.00 92.50 100 ALA A O 1
ATOM 786 N N . ILE A 1 101 ? 9.813 1.567 -4.367 1.00 89.94 101 ILE A N 1
ATOM 787 C CA . ILE A 1 101 ? 10.794 0.953 -5.281 1.00 89.94 101 ILE A CA 1
ATOM 788 C C . ILE A 1 101 ? 11.536 -0.234 -4.664 1.00 89.94 101 ILE A C 1
ATOM 790 O O . ILE A 1 101 ? 12.594 -0.627 -5.143 1.00 89.94 101 ILE A O 1
ATOM 794 N N . SER A 1 102 ? 11.010 -0.782 -3.570 1.00 89.25 102 SER A N 1
ATOM 795 C CA . SER A 1 102 ? 11.562 -1.959 -2.905 1.00 89.25 102 SER A CA 1
ATOM 796 C C . SER A 1 102 ? 10.444 -2.837 -2.339 1.00 89.25 102 SER A C 1
ATOM 798 O O . SER A 1 102 ? 9.375 -2.316 -1.999 1.00 89.25 102 SER A O 1
ATOM 800 N N . PRO A 1 103 ? 10.675 -4.148 -2.119 1.00 88.44 103 PRO A N 1
ATOM 801 C CA . PRO A 1 103 ? 9.656 -5.031 -1.550 1.00 88.44 103 PRO A CA 1
ATOM 802 C C . PRO A 1 103 ? 9.138 -4.565 -0.182 1.00 88.44 103 PRO A C 1
ATOM 804 O O . PRO A 1 103 ? 7.977 -4.775 0.163 1.00 88.44 103 PRO A O 1
ATOM 807 N N . LYS A 1 104 ? 9.998 -3.937 0.633 1.00 91.00 104 LYS A N 1
ATOM 808 C CA . LYS A 1 104 ? 9.601 -3.420 1.950 1.00 91.00 104 LYS A CA 1
ATOM 809 C C . LYS A 1 104 ? 8.754 -2.155 1.824 1.00 91.00 104 LYS A C 1
ATOM 811 O O . LYS A 1 104 ? 7.727 -2.074 2.498 1.00 91.00 104 LYS A O 1
ATOM 816 N N . ALA A 1 105 ? 9.127 -1.247 0.920 1.00 92.62 105 ALA A N 1
ATOM 817 C CA . ALA A 1 105 ? 8.343 -0.056 0.605 1.00 92.62 105 ALA A CA 1
ATOM 818 C C . ALA A 1 105 ? 6.951 -0.416 0.060 1.00 92.62 105 ALA A C 1
ATOM 820 O O . ALA A 1 105 ? 5.960 0.173 0.488 1.00 92.62 105 ALA A O 1
ATOM 821 N N . PHE A 1 106 ? 6.847 -1.443 -0.792 1.00 91.25 106 PHE A N 1
ATOM 822 C CA . PHE A 1 106 ? 5.559 -1.922 -1.304 1.00 91.25 106 PHE A CA 1
ATOM 823 C C . PHE A 1 106 ? 4.615 -2.367 -0.195 1.00 91.25 106 PHE A C 1
ATOM 825 O O . PHE A 1 106 ? 3.460 -1.954 -0.171 1.00 91.25 106 PHE A O 1
ATOM 832 N N . LYS A 1 107 ? 5.116 -3.111 0.797 1.00 91.62 107 LYS A N 1
ATOM 833 C CA . LYS A 1 107 ? 4.310 -3.487 1.969 1.00 91.62 107 LYS A CA 1
ATOM 834 C C . LYS A 1 107 ? 3.774 -2.267 2.725 1.00 91.62 107 LYS A C 1
ATOM 836 O O . LYS A 1 107 ? 2.677 -2.335 3.273 1.00 91.62 107 LYS A O 1
ATOM 841 N N . LYS A 1 108 ? 4.522 -1.156 2.763 1.00 93.62 108 LYS A N 1
ATOM 842 C CA . LYS A 1 108 ? 4.077 0.087 3.421 1.00 93.62 108 LYS A CA 1
ATOM 843 C C . LYS A 1 108 ? 2.967 0.744 2.621 1.00 93.62 108 LYS A C 1
ATOM 845 O O . LYS A 1 108 ? 1.935 1.103 3.179 1.00 93.62 108 LYS A O 1
ATOM 850 N N . TYR A 1 109 ? 3.167 0.846 1.313 1.00 94.62 109 TYR A N 1
ATOM 851 C CA . TYR A 1 109 ? 2.174 1.433 0.435 1.00 94.62 109 TYR A CA 1
ATOM 852 C C . TYR A 1 109 ? 0.878 0.613 0.402 1.00 94.62 109 TYR A C 1
ATOM 854 O O . TYR A 1 109 ? -0.212 1.168 0.522 1.00 94.62 109 TYR A O 1
ATOM 862 N N . ARG A 1 110 ? 0.985 -0.718 0.364 1.00 92.62 110 ARG A N 1
ATOM 863 C CA . ARG A 1 110 ? -0.161 -1.627 0.451 1.00 92.62 110 ARG A CA 1
ATOM 864 C C . ARG A 1 110 ? -0.946 -1.432 1.745 1.00 92.62 110 ARG A C 1
ATOM 866 O O . ARG A 1 110 ? -2.169 -1.346 1.701 1.00 92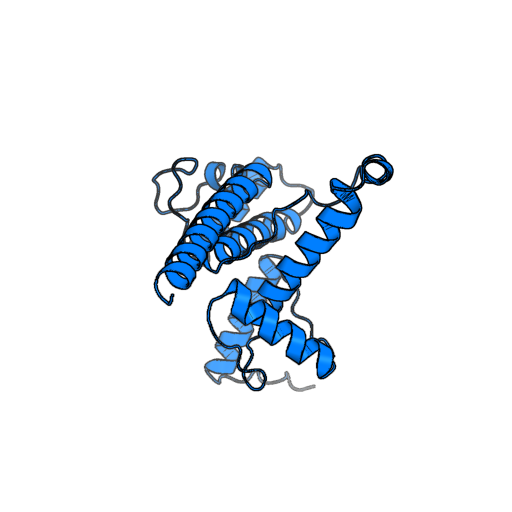.62 110 ARG A O 1
ATOM 873 N N . LEU A 1 111 ? -0.254 -1.319 2.880 1.00 93.50 111 LEU A N 1
ATOM 874 C CA . LEU A 1 111 ? -0.887 -1.045 4.170 1.00 93.50 111 LEU A CA 1
ATOM 875 C C . LEU A 1 111 ? -1.656 0.282 4.150 1.00 93.50 111 LEU A C 1
ATOM 877 O O . LEU A 1 111 ? -2.802 0.332 4.588 1.00 93.50 111 LEU A O 1
ATOM 881 N N . TYR A 1 112 ? -1.055 1.340 3.603 1.00 95.38 112 TYR A N 1
ATOM 882 C CA . TYR A 1 112 ? -1.729 2.626 3.432 1.00 95.38 112 TYR A CA 1
ATOM 883 C C . TYR A 1 112 ? -3.008 2.493 2.600 1.00 95.38 112 TYR A C 1
ATOM 885 O O . TYR A 1 112 ? -4.070 2.950 3.022 1.00 95.38 112 TYR A O 1
ATOM 893 N N . GLN A 1 113 ? -2.928 1.813 1.453 1.00 94.06 113 GLN A N 1
ATOM 894 C CA . GLN A 1 113 ? -4.083 1.566 0.591 1.00 94.06 113 GLN A CA 1
ATOM 895 C C . GLN A 1 113 ? -5.180 0.767 1.313 1.00 94.06 113 GLN A C 1
ATOM 897 O O . GLN A 1 113 ? -6.349 1.115 1.194 1.00 94.06 113 GLN A O 1
ATOM 902 N N . GLN A 1 114 ? -4.821 -0.258 2.095 1.00 93.62 114 GLN A N 1
ATOM 903 C CA . GLN A 1 114 ? -5.770 -1.051 2.889 1.00 93.62 114 GLN A CA 1
ATOM 904 C C . GLN A 1 114 ? -6.489 -0.202 3.940 1.00 93.62 114 GLN A C 1
ATOM 906 O O . GLN A 1 114 ? -7.717 -0.242 4.033 1.00 93.62 114 GLN A O 1
ATOM 911 N N . VAL A 1 115 ? -5.728 0.574 4.717 1.00 95.00 115 VAL A N 1
ATOM 912 C CA . VAL A 1 115 ? -6.264 1.424 5.786 1.00 95.00 115 VAL A CA 1
ATOM 913 C C . VAL A 1 115 ? -7.170 2.503 5.205 1.00 95.00 115 VAL A C 1
ATOM 915 O O . VAL A 1 115 ? -8.331 2.610 5.598 1.00 95.00 115 VAL A O 1
ATOM 918 N N . ARG A 1 116 ? -6.680 3.271 4.225 1.00 93.94 116 ARG A N 1
ATOM 919 C CA . ARG A 1 116 ? -7.451 4.366 3.623 1.00 93.94 116 ARG A CA 1
ATOM 920 C C . ARG A 1 116 ? -8.618 3.861 2.788 1.00 93.94 116 ARG A C 1
ATOM 922 O O . ARG A 1 116 ? -9.688 4.456 2.833 1.00 93.94 116 ARG A O 1
ATOM 929 N N . GLY A 1 117 ? -8.445 2.759 2.065 1.00 92.31 117 GLY A N 1
ATOM 930 C CA . GLY A 1 117 ? -9.507 2.149 1.274 1.00 92.31 117 GLY A CA 1
ATOM 931 C C . GLY A 1 117 ? -10.654 1.642 2.147 1.00 92.31 117 GLY A C 1
ATOM 93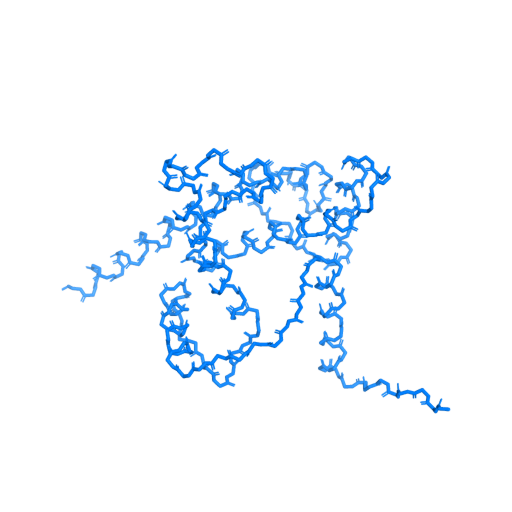2 O O . GLY A 1 117 ? -11.814 1.920 1.842 1.00 92.31 117 GLY A O 1
ATOM 933 N N . ARG A 1 118 ? -10.349 0.986 3.278 1.00 93.38 118 ARG A N 1
ATOM 934 C CA . ARG A 1 118 ? -11.369 0.606 4.266 1.00 93.38 118 ARG A CA 1
ATOM 935 C C . ARG A 1 118 ? -12.031 1.836 4.878 1.00 93.38 118 ARG A C 1
ATOM 937 O O . ARG A 1 118 ? -13.255 1.899 4.874 1.00 93.38 118 ARG A O 1
ATOM 944 N N . PHE A 1 119 ? -11.243 2.800 5.355 1.00 93.06 119 PHE A N 1
ATOM 945 C CA . PHE A 1 119 ? -11.745 4.032 5.969 1.00 93.06 119 PHE A CA 1
ATOM 946 C C . PHE A 1 119 ? -12.720 4.772 5.042 1.00 93.06 119 PHE A C 1
ATOM 948 O O . PHE A 1 119 ? -13.823 5.122 5.447 1.00 93.06 119 PHE A O 1
ATOM 955 N N . ASN A 1 120 ? -12.359 4.930 3.767 1.00 90.00 120 ASN A N 1
ATOM 956 C CA . ASN A 1 120 ? -13.184 5.615 2.771 1.00 90.00 120 ASN A CA 1
ATOM 957 C C . ASN A 1 120 ? -14.463 4.839 2.406 1.00 90.00 120 ASN A C 1
ATOM 959 O O . ASN A 1 120 ? -15.412 5.438 1.906 1.00 90.00 120 ASN A O 1
ATOM 963 N N . LYS A 1 121 ? -14.497 3.516 2.623 1.00 89.00 121 LYS A N 1
ATOM 964 C CA . LYS A 1 121 ? -15.699 2.690 2.426 1.00 89.00 121 LYS A CA 1
ATOM 965 C C . LYS A 1 121 ? -16.677 2.750 3.605 1.00 89.00 121 LYS A C 1
ATOM 967 O O . LYS A 1 121 ? -17.816 2.315 3.439 1.00 89.00 121 LYS A O 1
ATOM 972 N N . LEU A 1 122 ? -16.262 3.247 4.772 1.00 87.62 122 LEU A N 1
ATOM 973 C CA . LEU A 1 122 ? -17.154 3.450 5.916 1.00 87.62 122 LEU A CA 1
ATOM 974 C C . LEU A 1 122 ? -18.038 4.685 5.664 1.00 87.62 122 LEU A C 1
ATOM 976 O O . LEU A 1 122 ? -17.538 5.745 5.278 1.00 87.62 122 LEU A O 1
ATOM 980 N N . GLN A 1 123 ? -19.357 4.525 5.816 1.00 75.69 123 GLN A N 1
ATOM 981 C CA . GLN A 1 123 ? -20.364 5.505 5.390 1.00 75.69 123 GLN A CA 1
ATOM 982 C C . GLN A 1 123 ? -20.277 6.848 6.142 1.00 75.69 123 GLN A C 1
ATOM 984 O O . GLN A 1 123 ? -19.590 7.002 7.147 1.00 75.69 123 GLN A O 1
ATOM 989 N N . THR A 1 124 ? -20.957 7.861 5.607 1.00 63.62 124 THR A N 1
ATOM 990 C CA . THR A 1 124 ? -20.862 9.288 5.969 1.00 63.62 124 THR A CA 1
ATOM 991 C C . THR A 1 124 ? -21.565 9.702 7.269 1.00 63.62 124 THR A C 1
ATOM 993 O O . THR A 1 124 ? -21.647 10.897 7.530 1.00 63.62 124 THR A O 1
ATOM 996 N N . GLY A 1 125 ? -22.069 8.755 8.066 1.00 69.88 125 GLY A N 1
ATOM 997 C CA . GLY A 1 125 ? -22.698 9.038 9.366 1.00 69.88 125 GLY A CA 1
ATOM 998 C C . GLY A 1 125 ? -21.750 8.931 10.563 1.00 69.88 125 GLY A C 1
ATOM 999 O O . GLY A 1 125 ? -21.946 9.641 11.543 1.00 69.88 125 GLY A O 1
ATOM 1000 N N . ASP A 1 126 ? -20.722 8.086 10.461 1.00 79.12 126 ASP A N 1
ATOM 1001 C CA . ASP A 1 126 ? -19.767 7.845 11.544 1.00 79.12 126 ASP A CA 1
ATOM 1002 C C . ASP A 1 126 ? -18.763 9.001 11.644 1.00 79.12 126 ASP A C 1
ATOM 1004 O O . ASP A 1 126 ? -18.270 9.512 10.627 1.00 79.12 126 ASP A O 1
ATOM 1008 N N . THR A 1 127 ? -18.402 9.367 12.870 1.00 86.44 127 THR A N 1
ATOM 1009 C CA . THR A 1 127 ? -17.267 10.247 13.153 1.00 86.44 127 THR A CA 1
ATOM 1010 C C . THR A 1 127 ? -15.952 9.590 12.727 1.00 86.44 127 THR A C 1
ATOM 1012 O O . THR A 1 127 ? -15.832 8.364 12.661 1.00 86.44 127 THR A O 1
ATOM 1015 N N . ASP A 1 128 ? -14.919 10.392 12.463 1.00 89.62 128 ASP A N 1
ATOM 1016 C CA . ASP A 1 128 ? -13.599 9.858 12.099 1.00 89.62 128 ASP A CA 1
ATOM 1017 C C . ASP A 1 128 ? -13.049 8.901 13.171 1.00 89.62 128 ASP A C 1
ATOM 1019 O O . ASP A 1 128 ? -12.468 7.870 12.833 1.00 89.62 128 ASP A O 1
ATOM 1023 N N . THR A 1 129 ? -13.308 9.180 14.451 1.00 90.44 129 THR A N 1
ATOM 1024 C CA . THR A 1 129 ? -12.931 8.317 15.580 1.00 90.44 129 THR A CA 1
ATOM 1025 C C . THR A 1 129 ? -13.566 6.929 15.484 1.00 90.44 129 THR A C 1
ATOM 1027 O O . THR A 1 129 ? -12.860 5.923 15.585 1.00 90.44 129 THR A O 1
ATOM 1030 N N . GLU A 1 130 ? -14.876 6.863 15.232 1.00 91.75 130 GLU A N 1
ATOM 1031 C CA . GLU A 1 130 ? -15.609 5.600 15.057 1.00 91.75 130 GLU A CA 1
ATOM 1032 C C . GLU A 1 130 ? -15.108 4.842 13.823 1.00 91.75 130 GLU A C 1
ATOM 1034 O O . GLU A 1 130 ? -14.952 3.616 13.842 1.00 91.75 130 GLU A O 1
ATOM 1039 N N . LYS A 1 131 ? -14.764 5.565 12.752 1.00 94.06 131 LYS A N 1
ATOM 1040 C CA . LYS A 1 131 ? -14.171 4.958 11.557 1.00 94.06 131 LYS A CA 1
ATOM 1041 C C . LYS A 1 131 ? -12.803 4.356 11.836 1.00 94.06 131 LYS A C 1
ATOM 1043 O O . LYS A 1 131 ? -12.539 3.238 11.390 1.00 94.06 131 LYS A O 1
ATOM 1048 N N . TYR A 1 132 ? -11.930 5.053 12.559 1.00 95.19 132 TYR A N 1
ATOM 1049 C CA . TYR A 1 132 ? -10.613 4.527 12.921 1.00 95.19 132 TYR A CA 1
ATOM 1050 C C . TYR A 1 132 ? -10.717 3.282 13.800 1.00 95.19 132 TYR A C 1
ATOM 1052 O O . TYR A 1 132 ? -10.002 2.305 13.560 1.00 95.19 132 TYR A O 1
ATOM 1060 N N . GLU A 1 133 ? -11.652 3.263 14.748 1.00 94.94 133 GLU A N 1
ATOM 1061 C CA . GLU A 1 133 ? -11.926 2.087 15.571 1.00 94.94 133 GLU A CA 1
ATOM 1062 C C . GLU A 1 133 ? -12.447 0.912 14.732 1.00 94.94 133 GLU A C 1
ATOM 1064 O O . GLU A 1 133 ? -11.925 -0.202 14.817 1.00 94.94 133 GLU A O 1
ATOM 1069 N N . SER A 1 134 ? -13.402 1.167 13.836 1.00 94.19 134 SER A N 1
ATOM 1070 C CA . SER A 1 134 ? -13.938 0.167 12.907 1.00 94.19 134 SER A CA 1
ATOM 1071 C C . SER A 1 134 ? -12.857 -0.418 11.991 1.00 94.19 134 SER A C 1
ATOM 1073 O O . SER A 1 134 ? -12.805 -1.631 11.763 1.00 94.19 134 SER A O 1
ATOM 1075 N N . VAL A 1 135 ? -11.939 0.415 11.491 1.00 95.81 135 VAL A N 1
ATOM 1076 C CA . VAL A 1 135 ? -10.780 -0.049 10.717 1.00 95.81 135 VAL A CA 1
ATOM 1077 C C . VAL A 1 135 ? -9.848 -0.894 11.590 1.00 95.81 135 VAL A C 1
ATOM 1079 O O . VAL A 1 135 ? -9.442 -1.968 11.152 1.00 95.81 135 VAL A O 1
ATOM 1082 N N . ALA A 1 136 ? -9.522 -0.460 12.811 1.00 96.56 136 ALA A N 1
ATOM 1083 C CA . ALA A 1 136 ? -8.636 -1.198 13.713 1.00 96.56 136 ALA A CA 1
ATOM 1084 C C . ALA A 1 136 ? -9.189 -2.595 14.037 1.00 96.56 136 ALA A C 1
ATOM 1086 O O . ALA A 1 136 ? -8.480 -3.594 13.886 1.00 96.56 136 ALA A O 1
ATOM 1087 N N . ASN A 1 137 ? -10.473 -2.675 14.395 1.00 95.88 137 ASN A N 1
ATOM 1088 C CA . ASN A 1 137 ? -11.172 -3.934 14.649 1.00 95.88 137 ASN A CA 1
ATOM 1089 C C . ASN A 1 137 ? -11.131 -4.843 13.419 1.00 95.88 137 ASN A C 1
ATOM 1091 O O . ASN A 1 137 ? -10.711 -5.996 13.515 1.00 95.88 137 ASN A O 1
ATOM 1095 N N . PHE A 1 138 ? -11.429 -4.295 12.239 1.00 94.81 138 PHE A N 1
ATOM 1096 C CA . PHE A 1 138 ? -11.368 -5.044 10.989 1.00 94.81 138 PHE A CA 1
ATOM 1097 C C . PHE A 1 138 ? -9.966 -5.603 10.693 1.00 94.81 138 PHE A C 1
ATOM 1099 O O . PHE A 1 138 ? -9.835 -6.760 10.287 1.00 94.81 138 PHE A O 1
ATOM 1106 N N . LEU A 1 139 ? -8.906 -4.813 10.889 1.00 95.00 139 LEU A N 1
ATOM 1107 C CA . LEU A 1 139 ? -7.527 -5.267 10.676 1.00 95.00 139 LEU A CA 1
ATOM 1108 C C . LEU A 1 139 ? -7.155 -6.407 11.633 1.00 95.00 139 LEU A C 1
ATOM 1110 O O . LEU A 1 139 ? -6.548 -7.388 11.199 1.00 95.00 139 LEU A O 1
ATOM 1114 N N . ASN A 1 140 ? -7.559 -6.306 12.903 1.00 95.62 140 ASN A N 1
ATOM 1115 C CA . ASN A 1 140 ? -7.336 -7.340 13.914 1.00 95.62 140 ASN A CA 1
ATOM 1116 C C . ASN A 1 140 ? -8.084 -8.642 13.587 1.00 95.62 140 ASN A C 1
ATOM 1118 O O . ASN A 1 140 ? -7.474 -9.710 13.572 1.00 95.62 140 ASN A O 1
ATOM 1122 N N . GLU A 1 141 ? -9.381 -8.560 13.279 1.00 94.12 141 GLU A N 1
ATOM 1123 C CA . GLU A 1 141 ? -10.233 -9.713 12.940 1.00 94.12 141 GLU A CA 1
ATOM 1124 C C . GLU A 1 141 ? -9.735 -10.479 11.711 1.00 94.12 141 GLU A C 1
ATOM 1126 O O . GLU A 1 141 ? -9.869 -11.699 11.632 1.00 94.12 141 GLU A O 1
ATOM 1131 N N . ASN A 1 142 ? -9.146 -9.767 10.747 1.00 91.12 142 ASN A N 1
ATOM 1132 C CA . ASN A 1 142 ? -8.647 -10.351 9.503 1.00 91.12 142 ASN A CA 1
ATOM 1133 C C . ASN A 1 142 ? -7.145 -10.684 9.554 1.00 91.12 142 ASN A C 1
ATOM 1135 O O . ASN A 1 142 ? -6.555 -10.998 8.521 1.00 91.12 142 ASN A O 1
ATOM 1139 N N . GLY A 1 143 ? -6.520 -10.624 10.736 1.00 89.75 143 GLY A N 1
ATOM 1140 C CA . GLY A 1 143 ? -5.131 -11.041 10.942 1.00 89.75 143 GLY A CA 1
ATOM 1141 C C . GLY A 1 143 ? -4.100 -10.186 10.202 1.00 89.75 143 GLY A C 1
ATOM 1142 O O . GLY A 1 143 ? -3.013 -10.670 9.881 1.00 89.75 143 GLY A O 1
ATOM 1143 N N . ILE A 1 144 ? -4.419 -8.923 9.905 1.00 90.12 144 ILE A N 1
ATOM 1144 C CA . ILE A 1 144 ? -3.477 -8.014 9.252 1.00 90.12 144 ILE A CA 1
ATOM 1145 C C . ILE A 1 144 ? -2.423 -7.586 10.266 1.00 90.12 144 ILE A C 1
ATOM 1147 O O . ILE A 1 144 ? -2.699 -6.863 11.221 1.00 90.12 144 ILE A O 1
ATOM 1151 N N . ILE A 1 145 ? -1.191 -8.033 10.041 1.00 89.31 145 ILE A N 1
ATOM 1152 C CA . ILE A 1 145 ? -0.085 -7.832 10.976 1.00 89.31 145 ILE A CA 1
ATOM 1153 C C . ILE A 1 145 ? 0.249 -6.344 11.078 1.00 89.31 145 ILE A C 1
ATOM 1155 O O . ILE A 1 145 ? 0.617 -5.709 10.083 1.00 89.31 145 ILE A O 1
ATOM 1159 N N . LYS A 1 146 ? 0.175 -5.801 12.298 1.00 90.38 146 LYS A N 1
ATOM 1160 C CA . LYS A 1 146 ? 0.642 -4.446 12.576 1.00 90.38 146 LYS A CA 1
ATOM 1161 C C . LYS A 1 146 ? 2.162 -4.386 12.421 1.00 90.38 146 LYS A C 1
ATOM 1163 O O . LYS A 1 146 ? 2.876 -5.177 13.042 1.00 90.38 146 LYS A O 1
ATOM 1168 N N . PRO A 1 147 ? 2.695 -3.481 11.592 1.00 87.44 147 PRO A N 1
ATOM 1169 C CA . PRO A 1 147 ? 4.133 -3.337 11.481 1.00 87.44 147 PRO A CA 1
ATOM 1170 C C . PRO A 1 147 ? 4.714 -2.689 12.742 1.00 87.44 147 PRO A C 1
ATOM 1172 O O . PRO A 1 147 ? 4.108 -1.806 13.343 1.00 87.44 147 PRO A O 1
ATOM 1175 N N . SER A 1 148 ? 5.935 -3.074 13.105 1.00 86.44 148 SER A N 1
ATOM 1176 C CA . SER A 1 148 ? 6.661 -2.416 14.192 1.00 86.44 148 SER A CA 1
ATOM 1177 C C . SER A 1 148 ? 7.260 -1.095 13.704 1.00 86.44 148 SER A C 1
ATOM 1179 O O . SER A 1 148 ? 8.238 -1.097 12.951 1.00 86.44 148 SER A O 1
ATOM 1181 N N . TYR A 1 149 ? 6.674 0.028 14.132 1.00 86.44 149 TYR A N 1
ATOM 1182 C CA . TYR A 1 149 ? 7.238 1.372 13.983 1.00 86.44 149 TYR A CA 1
ATOM 1183 C C . TYR A 1 149 ? 7.176 2.110 15.308 1.00 86.44 149 TYR A C 1
ATOM 1185 O O . TYR A 1 149 ? 6.155 2.072 15.978 1.00 86.44 149 TYR A O 1
ATOM 1193 N N . HIS A 1 150 ? 8.214 2.888 15.606 1.00 86.56 150 HIS A N 1
ATOM 1194 C CA . HIS A 1 150 ? 8.280 3.717 16.813 1.00 86.56 150 HIS A CA 1
ATOM 1195 C C . HIS A 1 150 ? 7.128 4.732 16.951 1.00 86.56 150 HIS A C 1
ATOM 1197 O O . HIS A 1 150 ? 6.848 5.190 18.050 1.00 86.56 150 HIS A O 1
ATOM 1203 N N . LYS A 1 151 ? 6.473 5.105 15.841 1.00 86.75 151 LYS A N 1
ATOM 1204 C CA . LYS A 1 151 ? 5.327 6.031 15.832 1.00 86.75 151 LYS A CA 1
ATOM 1205 C C . LYS A 1 151 ? 3.997 5.342 16.148 1.00 86.75 151 LYS A C 1
ATOM 1207 O O . LYS A 1 151 ? 3.047 6.014 16.553 1.00 86.75 151 LYS A O 1
ATOM 1212 N N . LEU A 1 152 ? 3.929 4.024 15.974 1.00 91.81 152 LEU A N 1
ATOM 1213 C CA . LEU A 1 152 ? 2.778 3.209 16.351 1.00 91.81 152 LEU A CA 1
ATOM 1214 C C . LEU A 1 152 ? 2.955 2.699 17.782 1.00 91.81 152 LEU A C 1
ATOM 1216 O O . LEU A 1 152 ? 4.060 2.669 18.319 1.00 91.81 152 LEU A O 1
ATOM 1220 N N . SER A 1 153 ? 1.854 2.310 18.406 1.00 92.62 153 SER A N 1
ATOM 1221 C CA . SER A 1 153 ? 1.863 1.715 19.732 1.00 92.62 153 SER A CA 1
ATOM 1222 C C . SER A 1 153 ? 2.597 0.369 19.736 1.00 92.62 153 SER A C 1
ATOM 1224 O O . SER A 1 153 ? 2.592 -0.376 18.751 1.00 92.62 153 SER A O 1
ATOM 1226 N N . ASN A 1 154 ? 3.174 0.028 20.890 1.00 89.56 154 ASN A N 1
ATOM 1227 C CA . ASN A 1 154 ? 3.864 -1.246 21.113 1.00 89.56 154 ASN A CA 1
ATOM 1228 C C . ASN A 1 154 ? 2.910 -2.445 21.258 1.00 89.56 154 ASN A C 1
ATOM 1230 O O . ASN A 1 154 ? 3.377 -3.577 21.392 1.00 89.56 154 ASN A O 1
ATOM 1234 N N . ASP A 1 155 ? 1.590 -2.221 21.245 1.00 88.69 155 ASP A N 1
ATOM 1235 C CA . ASP A 1 155 ? 0.610 -3.307 21.267 1.00 88.69 155 ASP A CA 1
ATOM 1236 C C . ASP A 1 155 ? 0.791 -4.211 20.031 1.00 88.69 155 ASP A C 1
ATOM 1238 O O . ASP A 1 155 ? 1.232 -3.767 18.971 1.00 88.69 155 ASP A O 1
ATOM 1242 N N . LYS A 1 156 ? 0.447 -5.492 20.137 1.00 87.88 156 LYS A N 1
ATOM 1243 C CA . LYS A 1 156 ? 0.409 -6.396 18.979 1.00 87.88 156 LYS A CA 1
ATOM 1244 C C . LYS A 1 156 ? -0.827 -6.154 18.111 1.00 87.88 156 LYS A C 1
ATOM 1246 O O . LYS A 1 156 ? -0.780 -6.410 16.909 1.00 87.88 156 LYS A O 1
ATOM 1251 N N . LYS A 1 157 ? -1.917 -5.677 18.711 1.00 94.06 157 LYS A N 1
ATOM 1252 C CA . LYS A 1 157 ? -3.169 -5.340 18.037 1.00 94.06 157 LYS A CA 1
ATOM 1253 C C . LYS A 1 157 ? -3.112 -3.937 17.445 1.00 94.06 157 LYS A C 1
ATOM 1255 O O . LYS A 1 157 ? -2.379 -3.065 17.913 1.00 94.06 157 LYS A O 1
ATOM 1260 N N . TRP A 1 158 ? -3.908 -3.725 16.407 1.00 96.69 158 TRP A N 1
ATOM 1261 C CA . TRP A 1 158 ? -4.241 -2.401 15.906 1.00 96.69 158 TRP A CA 1
ATOM 1262 C C . TRP A 1 158 ? -5.115 -1.669 16.916 1.00 96.69 158 TRP A C 1
ATOM 1264 O O . TRP A 1 158 ? -6.157 -2.190 17.311 1.00 96.69 158 TRP A O 1
ATOM 1274 N N . LEU A 1 159 ? -4.690 -0.467 17.300 1.00 96.25 159 LEU A N 1
ATOM 1275 C CA . LEU A 1 159 ? -5.502 0.492 18.044 1.00 96.25 159 LEU A CA 1
ATOM 1276 C C . LEU A 1 159 ? -6.065 1.546 17.085 1.00 96.25 159 LEU A C 1
ATOM 1278 O O . LEU A 1 159 ? -5.452 1.831 16.055 1.00 96.25 159 LEU A O 1
ATOM 1282 N N . SER A 1 160 ? -7.188 2.174 17.442 1.00 95.56 160 SER A N 1
ATOM 1283 C CA . SER A 1 160 ? -7.759 3.292 16.669 1.00 95.56 160 SER A CA 1
ATOM 1284 C C . SER A 1 160 ? -6.718 4.402 16.427 1.00 95.56 160 SER A C 1
ATOM 1286 O O . SER A 1 160 ? -6.490 4.820 15.292 1.00 95.56 160 SER A O 1
ATOM 1288 N N . SER A 1 161 ? -5.950 4.750 17.464 1.00 95.19 161 SER A N 1
ATOM 1289 C CA . SER A 1 161 ? -4.853 5.725 17.388 1.00 95.19 161 SER A CA 1
ATOM 1290 C C . SER A 1 161 ? -3.670 5.287 16.516 1.00 95.19 161 SER A C 1
ATOM 1292 O O . SER A 1 161 ? -2.907 6.129 16.048 1.00 95.19 161 SER A O 1
ATOM 1294 N N . ASP A 1 162 ? -3.485 3.984 16.275 1.00 95.69 162 ASP A N 1
ATOM 1295 C CA . ASP A 1 162 ? -2.484 3.504 15.318 1.00 95.69 162 ASP A CA 1
ATOM 1296 C C . ASP A 1 162 ? -2.962 3.704 13.884 1.00 95.69 162 ASP A C 1
ATOM 1298 O O . ASP A 1 162 ? -2.169 4.081 13.025 1.00 95.69 162 ASP A O 1
ATOM 1302 N N . VAL A 1 163 ? -4.250 3.453 13.629 1.00 95.69 163 VAL A N 1
ATOM 1303 C CA . VAL A 1 163 ? -4.870 3.621 12.310 1.00 95.69 163 VAL A CA 1
ATOM 1304 C C . VAL A 1 163 ? -4.885 5.089 11.904 1.00 95.69 163 VAL A C 1
ATOM 1306 O O . VAL A 1 163 ? -4.515 5.403 10.774 1.00 95.69 163 VAL A O 1
ATOM 1309 N N . GLU A 1 164 ? -5.258 5.979 12.823 1.00 95.75 164 GLU A N 1
ATOM 1310 C CA . GLU A 1 164 ? -5.248 7.430 12.610 1.00 95.75 164 GLU A CA 1
ATOM 1311 C C . GLU A 1 164 ? -3.874 7.927 12.134 1.00 95.75 164 GLU A C 1
ATOM 1313 O O . GLU A 1 164 ? -3.771 8.734 11.211 1.00 95.75 164 GLU A O 1
ATOM 1318 N N . LYS A 1 165 ? -2.795 7.371 12.697 1.00 95.38 165 LYS A N 1
ATOM 1319 C CA . LYS A 1 165 ? -1.415 7.725 12.340 1.00 95.38 165 LYS A CA 1
ATOM 1320 C C . LYS A 1 165 ? -0.973 7.220 10.969 1.00 95.38 165 LYS A C 1
ATOM 1322 O O . LYS A 1 165 ? 0.081 7.648 10.499 1.00 95.38 165 LYS A O 1
ATOM 1327 N N . ILE A 1 166 ? -1.718 6.328 10.309 1.00 95.25 166 ILE A N 1
ATOM 1328 C CA . ILE A 1 166 ? -1.412 5.867 8.944 1.00 95.25 166 ILE A CA 1
ATOM 1329 C C . ILE A 1 166 ? -1.812 6.953 7.932 1.00 95.25 166 ILE A C 1
ATOM 1331 O O . ILE A 1 166 ? -2.769 6.825 7.163 1.00 95.25 166 ILE A O 1
ATOM 1335 N N . THR A 1 167 ? -1.052 8.046 7.936 1.00 94.19 167 THR A N 1
ATOM 1336 C CA . THR A 1 167 ? -1.211 9.185 7.028 1.00 94.19 167 THR A CA 1
ATOM 1337 C C . THR A 1 167 ? -0.262 9.089 5.831 1.00 94.19 167 THR A C 1
ATOM 1339 O O . THR A 1 167 ? 0.630 8.235 5.781 1.00 94.19 167 THR A O 1
ATOM 1342 N N . ALA A 1 168 ? -0.453 9.974 4.847 1.00 94.25 168 ALA A N 1
ATOM 1343 C CA . ALA A 1 168 ? 0.447 10.073 3.701 1.00 94.25 168 ALA A CA 1
ATOM 1344 C C . ALA A 1 168 ? 1.873 10.437 4.142 1.00 94.25 168 ALA A C 1
ATOM 1346 O O . ALA A 1 168 ? 2.835 9.856 3.649 1.00 94.25 168 ALA A O 1
ATOM 1347 N N . GLU A 1 169 ? 2.011 11.335 5.118 1.00 94.75 169 GLU A N 1
ATOM 1348 C CA . GLU A 1 169 ? 3.291 11.794 5.658 1.00 94.75 169 GLU A CA 1
ATOM 1349 C C . GLU A 1 169 ? 4.073 10.642 6.294 1.00 94.75 169 GLU A C 1
ATOM 1351 O O . GLU A 1 169 ? 5.222 10.399 5.918 1.00 94.75 169 GLU A O 1
ATOM 1356 N N . LEU A 1 170 ? 3.442 9.886 7.204 1.00 94.44 170 LEU A N 1
ATOM 1357 C CA . LEU A 1 170 ? 4.092 8.742 7.849 1.00 94.44 170 LEU A CA 1
ATOM 1358 C C . LEU A 1 170 ? 4.526 7.703 6.812 1.00 94.44 170 LEU A C 1
ATOM 1360 O O . LEU A 1 170 ? 5.630 7.161 6.872 1.00 94.44 170 LEU A O 1
ATOM 1364 N N . ILE A 1 171 ? 3.649 7.397 5.860 1.00 95.75 171 ILE A N 1
ATOM 1365 C CA . ILE A 1 171 ? 3.916 6.365 4.862 1.00 95.75 171 ILE A CA 1
ATOM 1366 C C . ILE A 1 171 ? 5.014 6.804 3.897 1.00 95.75 171 ILE A C 1
ATOM 1368 O O . ILE A 1 171 ? 5.876 5.988 3.572 1.00 95.75 171 ILE A O 1
ATOM 1372 N N . ASN A 1 172 ? 5.051 8.078 3.510 1.0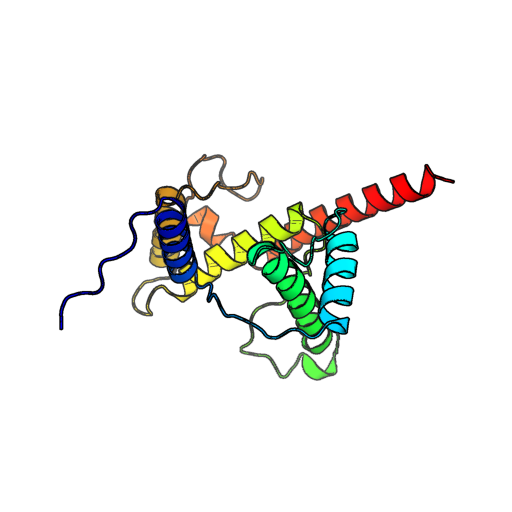0 96.06 172 ASN A N 1
ATOM 1373 C CA . ASN A 1 172 ? 6.118 8.634 2.685 1.00 96.06 172 ASN A CA 1
ATOM 1374 C C . ASN A 1 172 ? 7.478 8.549 3.374 1.00 96.06 172 ASN A C 1
ATOM 1376 O O . ASN A 1 172 ? 8.439 8.124 2.736 1.00 96.06 172 ASN A O 1
ATOM 1380 N N . GLU A 1 173 ? 7.557 8.869 4.667 1.00 95.19 173 GLU A N 1
ATOM 1381 C CA . GLU A 1 173 ? 8.786 8.712 5.455 1.00 95.19 173 GLU A CA 1
ATOM 1382 C C . GLU A 1 173 ? 9.265 7.252 5.467 1.00 95.19 173 GLU A C 1
ATOM 1384 O O . GLU A 1 173 ? 10.438 6.961 5.218 1.00 95.19 173 GLU A O 1
ATOM 1389 N N . LEU A 1 174 ? 8.353 6.311 5.723 1.00 94.69 174 LEU A N 1
ATOM 1390 C CA . LEU A 1 174 ? 8.685 4.888 5.784 1.00 94.69 174 LEU A CA 1
ATOM 1391 C C . LEU A 1 174 ? 9.118 4.335 4.421 1.00 94.69 174 LEU A C 1
ATOM 1393 O O . LEU A 1 174 ? 10.087 3.577 4.347 1.00 94.69 174 LEU A O 1
ATOM 1397 N N . ILE A 1 175 ? 8.420 4.721 3.349 1.00 95.38 175 ILE A N 1
ATOM 1398 C CA . ILE A 1 175 ? 8.766 4.352 1.974 1.00 95.38 175 ILE A CA 1
ATOM 1399 C C . ILE A 1 175 ? 10.132 4.926 1.603 1.00 95.38 175 ILE A C 1
ATOM 1401 O O . ILE A 1 175 ? 10.971 4.183 1.098 1.00 95.38 175 ILE A O 1
ATOM 1405 N N . ALA A 1 176 ? 10.379 6.210 1.873 1.00 94.94 176 ALA A N 1
ATOM 1406 C CA . ALA A 1 176 ? 11.647 6.864 1.563 1.00 94.94 176 ALA A CA 1
ATOM 1407 C C . ALA A 1 176 ? 12.819 6.142 2.239 1.00 94.94 176 ALA A C 1
ATOM 1409 O O . ALA A 1 176 ? 13.769 5.743 1.566 1.00 94.94 176 ALA A O 1
ATOM 1410 N N . LYS A 1 177 ? 12.689 5.842 3.536 1.00 94.19 177 LYS A N 1
ATOM 1411 C CA . LYS A 1 177 ? 13.699 5.104 4.301 1.00 94.19 177 LYS A CA 1
ATOM 1412 C C . LYS A 1 177 ? 13.989 3.713 3.731 1.00 94.19 177 LYS A C 1
ATOM 1414 O O . LYS A 1 177 ? 15.147 3.301 3.660 1.00 94.19 177 LYS A O 1
ATOM 1419 N N . ASP A 1 178 ? 12.960 2.954 3.354 1.00 94.25 178 ASP A N 1
ATOM 1420 C CA . ASP A 1 178 ? 13.149 1.618 2.774 1.00 94.25 178 ASP A CA 1
ATOM 1421 C C . ASP A 1 178 ? 13.722 1.689 1.346 1.00 94.25 178 ASP A C 1
ATOM 1423 O O . ASP A 1 178 ? 14.554 0.858 0.975 1.00 94.25 178 ASP A O 1
ATOM 1427 N N . ASN A 1 179 ? 13.336 2.702 0.568 1.00 93.50 179 ASN A N 1
ATOM 1428 C CA . ASN A 1 179 ? 13.882 2.968 -0.761 1.00 93.50 179 ASN A CA 1
ATOM 1429 C C . ASN A 1 179 ? 15.376 3.327 -0.702 1.00 93.50 179 ASN A C 1
ATOM 1431 O O . ASN A 1 179 ? 16.160 2.772 -1.467 1.00 93.50 179 ASN A O 1
ATOM 1435 N N . GLU A 1 180 ? 15.789 4.211 0.210 1.00 93.62 180 GLU A N 1
ATOM 1436 C CA . GLU A 1 180 ? 17.197 4.585 0.416 1.00 93.62 180 GLU A CA 1
ATOM 1437 C C . GLU A 1 180 ? 18.056 3.376 0.785 1.00 93.62 180 GLU A C 1
ATOM 1439 O O . GLU A 1 180 ? 19.089 3.129 0.163 1.00 93.62 180 GLU A O 1
ATOM 1444 N N . LYS A 1 181 ? 17.591 2.563 1.741 1.00 92.62 181 LYS A N 1
ATOM 1445 C CA . LYS A 1 181 ? 18.278 1.323 2.131 1.00 92.62 181 LYS A CA 1
ATOM 1446 C C . LYS A 1 181 ? 18.433 0.356 0.964 1.00 92.62 181 LYS A C 1
ATOM 1448 O O . LYS A 1 181 ? 19.471 -0.289 0.831 1.00 92.62 181 LYS A O 1
ATOM 1453 N N . PHE A 1 182 ? 17.398 0.228 0.137 1.00 90.88 182 PHE A N 1
ATOM 1454 C CA . PHE A 1 182 ? 17.436 -0.639 -1.034 1.00 90.88 182 PHE A CA 1
ATOM 1455 C C . PHE A 1 182 ? 18.432 -0.133 -2.083 1.00 90.88 182 PHE A C 1
ATOM 1457 O O . PHE A 1 182 ? 19.242 -0.918 -2.573 1.00 90.88 182 PHE A O 1
ATOM 1464 N N . LYS A 1 183 ? 18.436 1.177 -2.363 1.00 89.75 183 LYS A N 1
ATOM 1465 C CA . LYS A 1 183 ? 19.413 1.811 -3.259 1.00 89.75 183 LYS A CA 1
ATOM 1466 C C . LYS A 1 183 ? 20.842 1.599 -2.767 1.00 89.75 183 LYS A C 1
ATOM 1468 O O . LYS A 1 183 ? 21.653 1.081 -3.523 1.00 89.75 183 LYS A O 1
ATOM 1473 N N . ALA A 1 184 ? 21.123 1.909 -1.500 1.00 89.19 184 ALA A N 1
ATOM 1474 C CA . ALA A 1 184 ? 22.451 1.737 -0.910 1.00 89.19 184 ALA A CA 1
ATOM 1475 C C . ALA A 1 184 ? 22.952 0.290 -1.035 1.00 89.19 184 ALA A C 1
ATOM 1477 O O . ALA A 1 184 ? 24.091 0.060 -1.436 1.00 89.19 184 ALA A O 1
ATOM 1478 N N . LYS A 1 185 ? 22.076 -0.692 -0.774 1.00 86.56 185 LYS A N 1
ATOM 1479 C CA . LYS A 1 185 ? 22.401 -2.111 -0.952 1.00 86.56 185 LYS A CA 1
ATOM 1480 C C . LYS A 1 185 ? 22.739 -2.441 -2.409 1.00 86.56 185 LYS A C 1
ATOM 1482 O O . LYS A 1 185 ? 23.746 -3.094 -2.662 1.00 86.56 185 LYS A O 1
ATOM 1487 N N . ASN A 1 186 ? 21.931 -1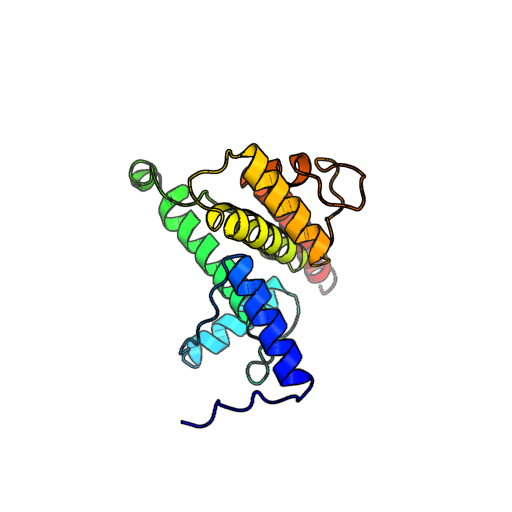.992 -3.365 1.00 81.44 186 ASN A N 1
ATOM 1488 C CA . ASN A 1 186 ? 22.171 -2.288 -4.778 1.00 81.44 186 ASN A CA 1
ATOM 1489 C C . ASN A 1 186 ? 23.439 -1.603 -5.308 1.00 81.44 186 ASN A C 1
ATOM 1491 O O . ASN A 1 186 ? 24.174 -2.220 -6.069 1.00 81.44 186 ASN A O 1
ATOM 1495 N N . THR A 1 187 ? 23.740 -0.380 -4.863 1.00 82.12 187 THR A N 1
ATOM 1496 C CA . THR A 1 187 ? 25.003 0.302 -5.180 1.00 82.12 187 THR A CA 1
ATOM 1497 C C . THR A 1 187 ? 26.204 -0.443 -4.596 1.00 82.12 187 THR A C 1
ATOM 1499 O O . THR A 1 187 ? 27.187 -0.640 -5.297 1.00 82.12 187 THR A O 1
ATOM 1502 N N . SER A 1 188 ? 26.121 -0.917 -3.346 1.00 77.12 188 SER A N 1
ATOM 1503 C CA . SER A 1 188 ? 27.211 -1.700 -2.744 1.00 77.12 188 SER A CA 1
ATOM 1504 C C . SER A 1 188 ? 27.473 -3.028 -3.459 1.00 77.12 188 SER A C 1
ATOM 1506 O O . SER A 1 188 ? 28.623 -3.426 -3.568 1.00 77.12 188 SER A O 1
ATOM 1508 N N . LEU A 1 189 ? 26.428 -3.685 -3.975 1.00 74.25 189 LEU A N 1
ATOM 1509 C CA . LEU A 1 189 ? 26.564 -4.919 -4.755 1.00 74.25 189 LEU A CA 1
ATOM 1510 C C . LEU A 1 189 ? 27.196 -4.642 -6.122 1.00 74.25 189 LEU A C 1
ATOM 1512 O O . LEU A 1 189 ? 28.146 -5.313 -6.493 1.00 74.25 189 LEU A O 1
ATOM 1516 N N . ALA A 1 190 ? 26.738 -3.600 -6.821 1.00 72.31 190 ALA A N 1
ATOM 1517 C CA . ALA A 1 190 ? 27.304 -3.214 -8.112 1.00 72.31 190 ALA A CA 1
ATOM 1518 C C . ALA A 1 190 ? 28.792 -2.828 -8.025 1.00 72.31 190 ALA A C 1
ATOM 1520 O O . ALA A 1 190 ? 29.534 -3.080 -8.963 1.00 72.31 190 ALA A O 1
ATOM 1521 N N . ASN A 1 191 ? 29.227 -2.246 -6.903 1.00 66.50 191 ASN A N 1
ATOM 1522 C CA . ASN A 1 191 ? 30.628 -1.886 -6.669 1.00 66.50 191 ASN A CA 1
ATOM 1523 C C . ASN A 1 191 ? 31.499 -3.055 -6.172 1.00 66.50 191 ASN A C 1
ATOM 1525 O O . ASN A 1 191 ? 32.710 -2.897 -6.110 1.00 66.50 191 ASN A O 1
ATOM 1529 N N . ALA A 1 192 ? 30.902 -4.178 -5.757 1.00 61.75 192 ALA A N 1
ATOM 1530 C CA . ALA A 1 192 ? 31.625 -5.379 -5.327 1.00 61.75 192 ALA A CA 1
ATOM 1531 C C . ALA A 1 192 ? 31.849 -6.381 -6.476 1.00 61.75 192 ALA A C 1
ATOM 1533 O O . ALA A 1 192 ? 32.673 -7.281 -6.344 1.00 61.75 192 ALA A O 1
ATOM 1534 N N . ASP A 1 193 ? 31.118 -6.214 -7.582 1.00 52.41 193 ASP A N 1
ATOM 1535 C CA . ASP A 1 193 ? 31.236 -7.001 -8.816 1.00 52.41 193 ASP A CA 1
ATOM 1536 C C . ASP A 1 193 ? 32.187 -6.343 -9.856 1.00 52.41 193 ASP A C 1
ATOM 1538 O O . ASP A 1 193 ? 32.213 -6.762 -11.016 1.00 52.41 193 ASP A O 1
ATOM 1542 N N . VAL A 1 194 ? 32.949 -5.312 -9.453 1.00 48.59 194 VAL A N 1
ATOM 1543 C CA . VAL A 1 194 ? 33.993 -4.604 -10.231 1.00 48.59 194 VAL A CA 1
ATOM 1544 C C . VAL A 1 194 ? 35.341 -4.801 -9.553 1.00 48.59 194 VAL A C 1
ATOM 1546 O O . VAL A 1 194 ? 36.321 -5.067 -10.282 1.00 48.59 194 VAL A O 1
#

Organism: Salmonella enterica (NCBI:txid28901)

Secondary structure (DSSP, 8-state):
---------HHHHHHHHHHHHHHHTT---------HHHHHHHHHHHHHHHSS---SSS--HHHHHHHHHHHHHHHHHHHHTS-TTTTTT-SSSPPP-PPP-SHHHHHHHHHHHHHHHHHHHS-TTS-HHHHHHHHHHHHHHTT-PPP--TTS-S-SSPPHHHHHT--HHHHHHHHHHHHHHHHHHHHHHHTT--

pLDDT: mean 85.24, std 11.18, range [44.5, 96.69]

Foldseek 3Di:
DPPDDQDPPPVSVVVVVVCVLCVLLQHDDDDDDDDPVRLVVLQVLLCQQEVDGADSVPHDPLSSCLSVVLVVLVVCCVVAPVDPVNVVPDPDDDDRAHRQRYPQLSVLVVVLSSLVSNLVPPDDPDDLLVSLQVSQVSCQVVVPFDDDDPCADPDRGRDSSRSVPSDRVVSNVSRVVVVVVVVVVVVVVVVVVD

Sequence (194 aa):
MSPLIKSQNPDATCHRKRHALNDKMGFLQRKFYLGDDTLMKLALIFKALMGKKLDLERMDSESAADVISSCINLMYNTLFFDCATQKKTIRKGPPAITPAISPKAFKKYRLYQQVRGRFNKLQTGDTDTEKYESVANFLNENGIIKPSYHKLSNDKKWLSSDVEKITAELINELIAKDNEKFKAKNTSLANADV

Radius of gyration: 19.23 Å; chains: 1; bounding box: 68×52×47 Å